Protein 1JMC (pdb70)

Secondary structure (DSSP, 8-state):
-B--GGG--TT----EEEEEEEEEPPPEEEE-SS-EEEEEEEEEE-SS-EEEEEEEHHHHHHHGGG--TT-EEEEE--EEEE--GGG-----SEEEE--TT-EEEE--S-S--------B--GGGGGGSPTT-EEEEEEEEEEE---EEEEETTTTEEEEEEEEEEE-TT--EEEEEEEHHHHHH---TT--EEEEEEEEEE-TTSSEEE--SS-EEESS--SHHHHHHHHHIIIII-

Solvent-accessible surface area: 13176 Å² total; per-residue (Å²): 211,74,47,52,2,73,57,10,37,54,182,102,85,144,11,20,0,16,0,16,0,17,18,49,35,127,64,148,103,65,90,69,107,200,27,133,9,62,20,0,21,1,16,1,4,5,128,44,22,13,0,59,0,4,0,59,50,133,28,0,87,127,13,37,92,94,2,90,52,108,111,6,9,64,0,15,44,12,46,16,120,129,10,68,117,126,127,21,20,8,83,28,98,42,29,0,37,6,36,131,104,13,48,21,136,104,14,84,63,93,118,144,7,44,89,13,73,34,98,58,20,24,11,46,56,2,132,114,78,73,98,82,36,42,7,5,1,21,0,0,0,83,53,80,87,122,33,79,128,59,70,38,191,111,74,141,143,122,28,16,58,31,24,0,56,0,16,16,44,44,41,98,81,7,40,0,20,3,94,25,133,36,0,93,144,32,94,2,44,209,50,15,5,3,0,0,6,6,0,94,1,28,74,171,75,47,77,10,3,22,0,35,107,61,10,16,58,54,59,103,7,126,39,107,64,7,151,130,4,70,44,39,4,84,71,137,16,149

Sequence (238 aa):
KVVPIASLTPYQSKWTICARVTNKSQIRTWSNSRGEGKLFSLELVDESGEIRATAFNEQVDKFFPLIEVNKVYYFSKGTLKIANKQFTAVKNDYEMTFNNETSVMPCEDDHHLPTVQFDFTGIDDLENKSKDSLVDIIGICKSYEDATKITVRSNNREVAKRNIYLMDTSGKVVTATLWGEDADKFDGSRQPVLAIKGARVSDFGGRSLSVLSSSTIIANPDIPEAYKLRGWFDAEGQ

Radius of gyration: 18.85 Å; Cα contacts (8 Å, |Δi|>4): 541; chains: 1; bounding box: 38×53×50 Å

Foldseek 3Di:
DEDDPQVDDQVDQWHKHWWAWQDKFDKDWDDDPVDTWIKIKTWTFFPNFIAIEMETHVVCVVPVVPHDHPFIKIKTGFHKDADPQLQFLGDDRIHGYHDPPIDIGGDDCPVPTDHDDFDADALVRLLVPDASHWHKHKFFQPDWDQWDWDADPVVGDTKIKIWTWGHFLVRRIAIEIDIHPRSVPDDCPPRFIKIKGGWGWHCVVHIHTYRDSRIRIDGHDPDDVSCVGVVSCVPVVD

B-factor: mean 12.76, std 5.92, range [2.01, 51.6]

Structure (mmCIF, N/CA/C/O backbone):
data_1JMC
#
_entry.id   1JMC
#
_cell.length_a   34.250
_cell.length_b   77.990
_cell.length_c   95.360
_cell.angle_alpha   90.00
_cell.angle_beta   90.00
_cell.angle_gamma   90.00
#
_symmetry.space_group_name_H-M   'P 21 21 21'
#
loop_
_entity.id
_entity.type
_entity.pdbx_description
1 polymer "DNA (5'-D(*CP*CP*CP*CP*CP*CP*CP*C)-3')"
2 polymer 'PROTEIN (REPLICATION PROTEIN A (RPA))'
3 water water
#
loop_
_atom_site.group_PDB
_atom_site.id
_atom_site.type_symbol
_atom_site.label_atom_id
_atom_site.label_alt_id
_atom_site.label_comp_id
_atom_site.label_asym_id
_atom_site.label_entity_id
_atom_site.label_seq_id
_atom_site.pdbx_PDB_ins_code
_atom_site.Cartn_x
_atom_site.Cartn_y
_atom_site.Cartn_z
_atom_site.occupancy
_atom_site.B_iso_or_equiv
_atom_site.auth_seq_id
_atom_site.auth_comp_id
_atom_site.auth_asym_id
_atom_site.auth_atom_id
_atom_site.pdbx_PDB_model_num
ATOM 170 N N . LYS B 2 7 ? 5.522 39.244 61.809 1.00 14.62 183 LYS A N 1
ATOM 171 C CA . LYS B 2 7 ? 4.879 37.905 61.927 1.00 13.21 183 LYS A CA 1
ATOM 172 C C . LYS B 2 7 ? 3.772 37.692 60.907 1.00 12.40 183 LYS A C 1
ATOM 173 O O . LYS B 2 7 ? 2.737 38.357 60.974 1.00 11.81 183 LYS A O 1
ATOM 182 N N . VAL B 2 8 ? 3.837 36.496 60.332 1.00 12.51 184 VAL A N 1
ATOM 183 C CA . VAL B 2 8 ? 3.250 36.166 59.050 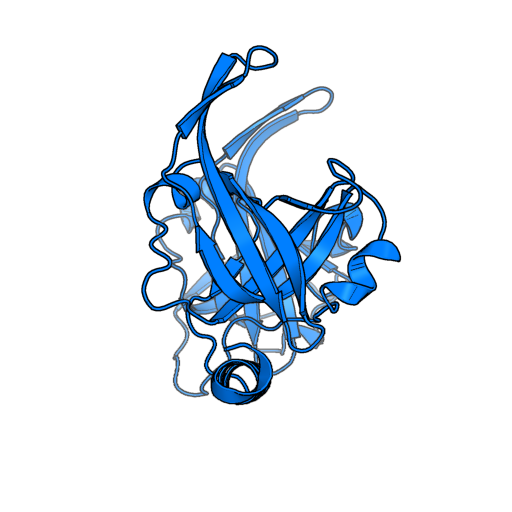1.00 10.85 184 VAL A CA 1
ATOM 184 C C . VAL B 2 8 ? 1.795 35.735 59.149 1.00 13.03 184 VAL A C 1
ATOM 185 O O . VAL B 2 8 ? 1.446 34.776 59.846 1.00 16.09 184 VAL A O 1
ATOM 190 N N . VAL B 2 9 ? 0.945 36.539 58.534 1.00 13.14 185 VAL A N 1
ATOM 191 C CA . VAL B 2 9 ? -0.481 36.296 58.438 1.00 13.91 185 VAL A CA 1
ATOM 192 C C . VAL B 2 9 ? -0.842 35.898 56.985 1.00 14.72 185 VAL A C 1
ATOM 193 O O . VAL B 2 9 ? -0.079 36.161 56.048 1.00 14.51 185 VAL A O 1
ATOM 198 N N . PRO B 2 10 ? -1.940 35.178 56.775 1.00 13.49 186 PRO A N 1
ATOM 199 C CA . PRO B 2 10 ? -2.315 34.906 55.386 1.00 13.18 186 PRO A CA 1
ATOM 200 C C . PRO B 2 10 ? -2.717 36.199 54.653 1.00 12.58 186 PRO A C 1
ATOM 201 O O . PRO B 2 10 ? -2.845 37.234 55.292 1.00 14.17 186 PRO A O 1
ATOM 205 N N . ILE B 2 11 ? -2.867 36.152 53.328 1.00 10.87 187 ILE A N 1
ATOM 206 C CA . ILE B 2 11 ? -3.318 37.313 52.557 1.00 9.43 187 ILE A CA 1
ATOM 207 C C . ILE B 2 11 ? -4.798 37.522 52.813 1.00 11.48 187 ILE A C 1
ATOM 208 O O . ILE B 2 11 ? -5.300 38.657 52.777 1.00 12.93 187 ILE A O 1
ATOM 214 N N . ALA B 2 12 ? -5.509 36.413 53.006 1.00 9.89 188 ALA A N 1
ATOM 215 C CA . ALA B 2 12 ? -6.925 36.483 53.355 1.00 9.18 188 ALA A CA 1
ATOM 216 C C . ALA B 2 12 ? -7.218 37.423 54.530 1.00 9.34 188 ALA A C 1
ATOM 217 O O . ALA B 2 12 ? -8.318 37.956 54.652 1.00 13.06 188 ALA A O 1
ATOM 220 N N . SER B 2 13 ? -6.235 37.635 55.391 1.00 8.52 189 SER A N 1
ATOM 221 C CA . SER B 2 13 ? -6.464 38.332 56.653 1.00 6.06 189 SER A CA 1
ATOM 222 C C . SER B 2 13 ? -6.216 39.827 56.530 1.00 6.77 189 SER A C 1
ATOM 223 O O . SER B 2 13 ? -6.635 40.620 57.377 1.00 6.27 189 SER A O 1
ATOM 228 N N . LEU B 2 14 ? -5.432 40.203 55.530 1.00 10.12 190 LEU A N 1
ATOM 229 C CA . LEU B 2 14 ? -5.042 41.586 55.338 1.00 10.04 190 LEU A CA 1
ATOM 230 C C . LEU B 2 14 ? -6.249 42.517 55.260 1.00 11.29 190 LEU A C 1
ATOM 231 O O . LEU B 2 14 ? -7.218 42.243 54.560 1.00 13.29 190 LEU A O 1
ATOM 237 N N . THR B 2 15 ? -6.172 43.629 55.971 1.00 11.09 191 THR A N 1
ATOM 238 C CA . THR B 2 15 ? -7.292 44.561 56.056 1.00 13.20 191 THR A CA 1
ATOM 239 C C . THR B 2 15 ? -6.690 45.941 56.304 1.00 13.35 191 THR A C 1
ATOM 240 O O . THR B 2 15 ? -5.594 46.035 56.856 1.00 13.41 191 THR A O 1
ATOM 246 N N . PRO B 2 16 ? -7.241 46.982 55.663 1.00 12.85 192 PRO A N 1
ATOM 247 C CA . PRO B 2 16 ? -6.765 48.357 55.847 1.00 12.99 192 PRO A CA 1
ATOM 248 C C . PRO B 2 16 ? -6.730 48.866 57.290 1.00 12.50 192 PRO A C 1
ATOM 249 O O . PRO B 2 16 ? -6.241 49.973 57.558 1.00 16.42 192 PRO A O 1
ATOM 253 N N . TYR B 2 17 ? -7.358 48.118 58.189 1.00 11.38 193 TYR A N 1
ATOM 254 C CA . TYR B 2 17 ? -7.542 48.535 59.575 1.00 10.67 193 TYR A CA 1
ATOM 255 C C . TYR B 2 17 ? -6.369 48.143 60.464 1.00 8.69 193 TYR A C 1
ATOM 256 O O . TYR B 2 17 ? -6.336 48.456 61.647 1.00 7.55 193 TYR A O 1
ATOM 267 N N . GLN B 2 18 ? -5.390 47.478 59.875 1.00 9.02 194 GLN A N 1
ATOM 268 C CA . GLN B 2 18 ? -4.258 46.962 60.629 1.00 10.08 194 GLN A CA 1
ATOM 269 C C . GLN B 2 18 ? -3.007 47.024 59.749 1.00 11.69 194 GLN A C 1
ATOM 270 O O . GLN B 2 18 ? -2.837 46.218 58.843 1.00 14.50 194 GLN A O 1
ATOM 279 N N . SER B 2 19 ? -2.185 48.036 59.985 1.00 11.52 195 SER A N 1
ATOM 280 C CA . SER B 2 19 ? -0.978 48.285 59.193 1.00 13.01 195 SER A CA 1
ATOM 281 C C . SER B 2 19 ? 0.229 47.410 59.556 1.00 11.36 195 SER A C 1
ATOM 282 O O . SER B 2 19 ? 1.223 47.399 58.841 1.00 12.68 195 SER A O 1
ATOM 287 N N . LYS B 2 20 ? 0.120 46.627 60.619 1.00 11.00 196 LYS A N 1
ATOM 288 C CA . LYS B 2 20 ? 1.195 45.728 61.014 1.00 10.96 196 LYS A CA 1
ATOM 289 C C . LYS B 2 20 ? 0.912 44.305 60.492 1.00 11.87 196 LYS A C 1
ATOM 290 O O . LYS B 2 20 ? -0.060 43.660 60.889 1.00 11.28 196 LYS A O 1
ATOM 300 N N . TRP B 2 21 ? 1.624 43.917 59.442 1.00 13.79 197 TRP A N 1
ATOM 301 C CA . TRP B 2 21 ? 1.450 42.585 58.847 1.00 12.03 197 TRP A CA 1
ATOM 302 C C . TRP B 2 21 ? 2.658 42.194 58.031 1.00 11.32 197 TRP A C 1
ATOM 303 O O . TRP B 2 21 ? 3.441 43.061 57.634 1.00 12.14 197 TRP A O 1
ATOM 316 N N . THR B 2 22 ? 2.908 40.889 57.966 1.00 11.51 198 THR A N 1
ATOM 317 C CA . THR B 2 22 ? 3.840 40.300 57.004 1.00 9.50 198 THR A CA 1
ATOM 318 C C . THR B 2 22 ? 3.107 39.162 56.310 1.00 10.86 198 THR A C 1
ATOM 319 O O . THR B 2 22 ? 2.252 38.524 56.922 1.00 10.21 198 THR A O 1
ATOM 325 N N . ILE B 2 23 ? 3.295 39.027 54.997 1.00 9.69 199 ILE A N 1
ATOM 326 C CA . ILE B 2 23 ? 2.770 37.869 54.296 1.00 6.10 199 ILE A CA 1
ATOM 327 C C . ILE B 2 23 ? 3.937 37.126 53.656 1.00 8.40 199 ILE A C 1
ATOM 328 O O . ILE B 2 23 ? 5.012 37.724 53.473 1.00 6.85 199 ILE A O 1
ATOM 334 N N . CYS B 2 24 ? 3.817 35.796 53.556 1.00 9.30 200 CYS A N 1
ATOM 335 C CA . CYS B 2 24 ? 4.723 34.999 52.715 1.00 9.10 200 CYS A CA 1
ATOM 336 C C . CYS B 2 24 ? 3.937 34.652 51.458 1.00 10.60 200 CYS A C 1
ATOM 337 O O . CYS B 2 24 ? 2.894 33.985 51.532 1.00 11.96 200 CYS A O 1
ATOM 341 N N . ALA B 2 25 ? 4.285 35.321 50.366 1.00 8.22 201 ALA A N 1
ATOM 342 C CA . ALA B 2 25 ? 3.512 35.205 49.146 1.00 7.89 201 ALA A CA 1
ATOM 343 C C . ALA B 2 25 ? 4.463 34.948 48.030 1.00 7.74 201 ALA A C 1
ATOM 344 O O . ALA B 2 25 ? 5.564 35.494 48.009 1.00 6.20 201 ALA A O 1
ATOM 347 N N . ARG B 2 26 ? 4.000 34.214 47.035 1.00 8.48 202 ARG A N 1
ATOM 348 C CA . ARG B 2 26 ? 4.785 34.090 45.821 1.00 8.96 202 ARG A CA 1
ATOM 349 C C . ARG B 2 26 ? 4.234 34.923 44.656 1.00 5.90 202 ARG A C 1
ATOM 350 O O . ARG B 2 26 ? 3.030 35.144 44.546 1.00 3.20 202 ARG A O 1
ATOM 364 N N . VAL B 2 27 ? 5.131 35.498 43.869 1.00 4.63 203 VAL A N 1
ATOM 365 C CA . VAL B 2 27 ? 4.730 36.299 42.725 1.00 4.00 203 VAL A CA 1
ATOM 366 C C . VAL B 2 27 ? 4.271 35.430 41.568 1.00 6.07 203 VAL A C 1
ATOM 367 O O . VAL B 2 27 ? 4.976 34.512 41.151 1.00 5.00 203 VAL A O 1
ATOM 372 N N . THR B 2 28 ? 3.141 35.809 40.973 1.00 6.26 204 THR A N 1
ATOM 373 C CA . THR B 2 28 ? 2.603 35.091 39.847 1.00 4.08 204 THR A CA 1
ATOM 374 C C . THR B 2 28 ? 2.505 35.986 38.618 1.00 5.29 204 THR A C 1
ATOM 375 O O . THR B 2 28 ? 2.685 35.519 37.500 1.00 6.07 204 THR A O 1
ATOM 381 N N . ASN B 2 29 ? 2.581 37.290 38.859 1.00 6.19 205 ASN A N 1
ATOM 382 C CA . ASN B 2 29 ? 2.604 38.276 37.797 1.00 5.33 205 ASN A CA 1
ATOM 383 C C . ASN B 2 29 ? 3.389 39.527 38.246 1.00 7.35 205 ASN A C 1
ATOM 384 O O . ASN B 2 29 ? 3.256 39.961 39.384 1.00 7.12 205 ASN A O 1
ATOM 392 N N . LYS B 2 30 ? 4.415 39.885 37.478 1.00 8.97 206 LYS A N 1
ATOM 393 C CA . LYS B 2 30 ? 5.124 41.156 37.651 1.00 6.93 206 LYS A CA 1
ATOM 394 C C . LYS B 2 30 ? 4.967 41.933 36.365 1.00 8.70 206 LYS A C 1
ATOM 395 O O . LYS B 2 30 ? 5.211 41.385 35.286 1.00 10.06 206 LYS A O 1
ATOM 405 N N . SER B 2 31 ? 4.634 43.217 36.451 1.00 8.10 207 SER A N 1
ATOM 406 C CA . SER B 2 31 ? 4.562 44.017 35.235 1.00 8.51 207 SER A CA 1
ATOM 407 C C . SER B 2 31 ? 5.918 44.600 34.924 1.00 7.58 207 SER A C 1
ATOM 408 O O . SER B 2 31 ? 6.876 44.402 35.666 1.00 7.82 207 SER A O 1
ATOM 413 N N . GLN B 2 32 ? 6.044 45.193 33.745 1.00 7.86 208 GLN A N 1
ATOM 414 C CA . GLN B 2 32 ? 7.195 46.031 33.491 1.00 8.64 208 GLN A CA 1
ATOM 415 C C . GLN B 2 32 ? 6.893 47.438 34.015 1.00 8.39 208 GLN A C 1
ATOM 416 O O . GLN B 2 32 ? 5.769 47.707 34.444 1.00 7.42 208 GLN A O 1
ATOM 425 N N . ILE B 2 33 ? 7.929 48.256 34.178 1.00 7.10 209 ILE A N 1
ATOM 426 C CA . ILE B 2 33 ? 7.727 49.639 34.615 1.00 6.69 209 ILE A CA 1
ATOM 427 C C . ILE B 2 33 ? 7.000 50.491 33.551 1.00 5.46 209 ILE A C 1
ATOM 428 O O . ILE B 2 33 ? 7.332 50.449 32.379 1.00 4.04 209 ILE A O 1
ATOM 434 N N . ARG B 2 34 ? 5.926 51.160 33.947 1.00 5.87 210 ARG A N 1
ATOM 435 C CA . ARG B 2 34 ? 5.188 52.014 33.028 1.00 6.93 210 ARG A CA 1
ATOM 436 C C . ARG B 2 34 ? 5.052 53.431 33.612 1.00 5.89 210 ARG A C 1
ATOM 437 O O . ARG B 2 34 ? 4.769 53.583 34.803 1.00 3.95 210 ARG A O 1
ATOM 451 N N . THR B 2 3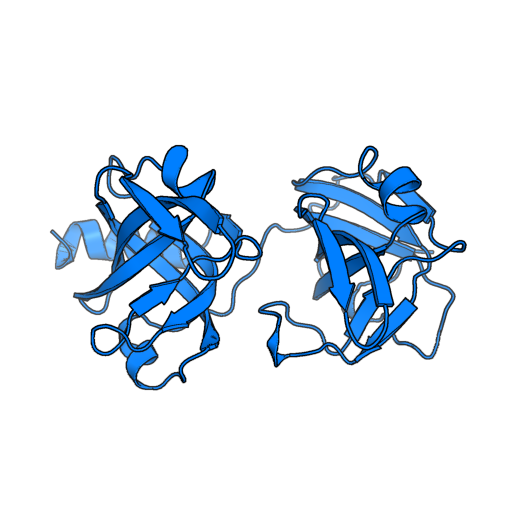5 ? 5.324 54.450 32.792 1.00 4.63 211 THR A N 1
ATOM 452 C CA . THR B 2 35 ? 5.061 55.842 33.193 1.00 4.37 211 THR A CA 1
ATOM 453 C C . THR B 2 35 ? 3.640 56.311 32.873 1.00 3.60 211 THR A C 1
ATOM 454 O O . THR B 2 35 ? 2.957 55.660 32.089 1.00 7.63 211 THR A O 1
ATOM 460 N N . TRP B 2 36 ? 3.088 57.188 33.713 1.00 2.60 212 TRP A N 1
ATOM 461 C CA . TRP B 2 36 ? 1.834 57.867 33.383 1.00 3.97 212 TRP A CA 1
ATOM 462 C C . TRP B 2 36 ? 1.918 59.375 33.588 1.00 3.48 212 TRP A C 1
ATOM 463 O O . TRP B 2 36 ? 2.811 59.876 34.283 1.00 2.03 212 TRP A O 1
ATOM 476 N N . SER B 2 37 ? 0.974 60.093 32.985 1.00 4.65 213 SER A N 1
ATOM 477 C CA . SER B 2 37 ? 0.848 61.543 33.186 1.00 5.96 213 SER A CA 1
ATOM 478 C C . SER B 2 37 ? -0.549 61.957 32.789 1.00 6.47 213 SER A C 1
ATOM 479 O O . SER B 2 37 ? -1.027 61.549 31.725 1.00 7.63 213 SER A O 1
ATOM 484 N N . ASN B 2 38 ? -1.265 62.629 33.686 1.00 8.59 214 ASN A N 1
ATOM 485 C CA . ASN B 2 38 ? -2.700 62.856 33.487 1.00 9.99 214 ASN A CA 1
ATOM 486 C C . ASN B 2 38 ? -3.290 64.005 34.270 1.00 12.98 214 ASN A C 1
ATOM 487 O O . ASN B 2 38 ? -2.588 64.701 35.003 1.00 12.41 214 ASN A O 1
ATOM 495 N N . SER B 2 39 ? -4.614 64.130 34.162 1.00 17.11 215 SER A N 1
ATOM 496 C CA . SER B 2 39 ? -5.423 65.184 34.805 1.00 20.44 215 SER A CA 1
ATOM 497 C C . SER B 2 39 ? -5.396 65.119 36.319 1.00 22.13 215 SER A C 1
ATOM 498 O O . SER B 2 39 ? -6.440 65.302 36.968 1.00 22.55 215 SER A O 1
ATOM 503 N N . ARG B 2 40 ? -4.210 64.935 36.890 1.00 22.24 216 ARG A N 1
ATOM 504 C CA . ARG B 2 40 ? -4.129 64.434 38.250 1.00 20.77 216 ARG A CA 1
ATOM 505 C C . ARG B 2 40 ? -2.671 64.200 38.652 1.00 20.60 216 ARG A C 1
ATOM 506 O O . ARG B 2 40 ? -2.253 64.569 39.758 1.00 22.43 216 ARG A O 1
ATOM 520 N N . GLY B 2 41 ? -1.921 63.509 37.796 1.00 19.02 217 GLY A N 1
ATOM 521 C CA . GLY B 2 41 ? -0.588 63.097 38.185 1.00 15.65 217 GLY A CA 1
ATOM 522 C C . GLY B 2 41 ? 0.403 62.681 37.115 1.00 14.24 217 GLY A C 1
ATOM 523 O O . GLY B 2 41 ? 0.070 62.555 35.944 1.00 13.01 217 GLY A O 1
ATOM 525 N N . GLU B 2 42 ? 1.569 62.264 37.596 1.00 13.83 218 GLU A N 1
ATOM 526 C CA . GLU B 2 42 ? 2.753 61.994 36.795 1.00 13.81 218 GLU A CA 1
ATOM 527 C C . GLU B 2 42 ? 3.452 60.905 37.604 1.00 13.14 218 GLU A C 1
ATOM 528 O O . GLU B 2 42 ? 3.289 60.854 38.824 1.00 12.94 218 GLU A O 1
ATOM 535 N N . GLY B 2 43 ? 4.253 60.068 36.953 1.00 11.98 219 GLY A N 1
ATOM 536 C CA . GLY B 2 43 ? 4.951 59.019 37.683 1.00 13.20 219 GLY A CA 1
ATOM 537 C C . GLY B 2 43 ? 5.171 57.707 36.928 1.00 13.30 219 GLY A C 1
ATOM 538 O O . GLY B 2 43 ? 4.806 57.580 35.769 1.00 14.75 219 GLY A O 1
ATOM 540 N N . LYS B 2 44 ? 5.809 56.741 37.574 1.00 13.70 220 LYS A N 1
ATOM 541 C CA . LYS B 2 44 ? 5.958 55.389 37.029 1.00 12.71 220 LYS A CA 1
ATOM 542 C C . LYS B 2 44 ? 5.549 54.379 38.088 1.00 12.61 220 LYS A C 1
ATOM 543 O O . LYS B 2 44 ? 5.477 54.718 39.286 1.00 10.26 220 LYS A O 1
ATOM 553 N N . LEU B 2 45 ? 5.283 53.148 37.634 1.00 10.19 221 LEU A N 1
ATOM 554 C CA . LEU B 2 45 ? 4.875 52.060 38.519 1.00 7.28 221 LEU A CA 1
ATOM 555 C C . LEU B 2 45 ? 5.150 50.693 37.892 1.00 8.45 221 LEU A C 1
ATOM 556 O O . LEU B 2 45 ? 5.533 50.586 36.728 1.00 5.81 221 LEU A O 1
ATOM 562 N N . PHE B 2 46 ? 5.148 49.674 38.735 1.00 8.10 222 PHE A N 1
ATOM 563 C CA . PHE B 2 46 ? 5.006 48.316 38.255 1.00 8.68 222 PHE A CA 1
ATOM 564 C C . PHE B 2 46 ? 4.061 47.604 39.227 1.00 9.53 222 PHE A C 1
ATOM 565 O O . PHE B 2 46 ? 3.823 48.088 40.331 1.00 8.86 222 PHE A O 1
ATOM 574 N N . SER B 2 47 ? 3.348 46.599 38.745 1.00 10.72 223 SER A N 1
ATOM 575 C CA . SER B 2 47 ? 2.488 45.840 39.655 1.00 8.39 223 SER A CA 1
ATOM 576 C C . SER B 2 47 ? 2.801 44.342 39.645 1.00 7.34 223 SER A C 1
ATOM 577 O O . SER B 2 47 ? 3.386 43.826 38.699 1.00 5.76 223 SER A O 1
ATOM 582 N N . LEU B 2 48 ? 2.385 43.679 40.724 1.00 6.82 224 LEU A N 1
ATOM 583 C CA . LEU B 2 48 ? 2.608 42.260 41.010 1.00 4.48 224 LEU A CA 1
ATOM 584 C C . LEU B 2 48 ? 1.258 41.636 41.259 1.00 4.18 224 LEU A C 1
ATOM 585 O O . LEU B 2 48 ? 0.401 42.280 41.842 1.00 4.29 224 LEU A O 1
ATOM 591 N N . GLU B 2 49 ? 1.187 40.319 41.113 1.00 3.20 225 GLU A N 1
ATOM 592 C CA . GLU B 2 49 ? 0.091 39.559 41.708 1.00 3.04 225 GLU A CA 1
ATOM 593 C C . GLU B 2 49 ? 0.613 38.439 42.608 1.00 2.04 225 GLU A C 1
ATOM 594 O O . GLU B 2 49 ? 1.560 37.754 42.287 1.00 2.08 225 GLU A O 1
ATOM 601 N N . LEU B 2 50 ? 0.121 38.404 43.824 1.00 2.33 226 LEU A N 1
ATOM 602 C CA . LEU B 2 50 ? 0.650 37.501 44.810 1.00 2.04 226 LEU A CA 1
ATOM 603 C C . LEU B 2 50 ? -0.366 36.408 45.099 1.00 3.27 226 LEU A C 1
ATOM 604 O O . LEU B 2 50 ? -1.551 36.522 44.733 1.00 5.22 226 LEU A O 1
ATOM 610 N N . VAL B 2 51 ? 0.141 35.271 45.567 1.00 2.11 227 VAL A N 1
ATOM 611 C CA . VAL B 2 51 ? -0.703 34.161 45.993 1.00 2.50 227 VAL A CA 1
ATOM 612 C C . VAL B 2 51 ? -0.048 33.455 47.184 1.00 3.15 227 VAL A C 1
ATOM 613 O O . VAL B 2 51 ? 1.178 33.422 47.288 1.00 2.05 227 VAL A O 1
ATOM 618 N N . ASP B 2 52 ? -0.867 33.183 48.197 1.00 4.41 228 ASP A N 1
ATOM 619 C CA . ASP B 2 52 ? -0.548 32.164 49.181 1.00 5.14 228 ASP A CA 1
ATOM 620 C C . ASP B 2 52 ? -1.630 31.086 49.332 1.00 6.52 228 ASP A C 1
ATOM 621 O O . ASP B 2 52 ? -2.508 30.944 48.482 1.00 6.34 228 ASP A O 1
ATOM 627 N N . GLU B 2 53 ? -1.512 30.279 50.388 1.00 9.46 229 GLU A N 1
ATOM 628 C CA . GLU B 2 53 ? -2.454 29.189 50.654 1.00 7.71 229 GLU A CA 1
ATOM 629 C C . GLU B 2 53 ? -3.857 29.697 50.947 1.00 7.08 229 GLU A C 1
ATOM 630 O O . GLU B 2 53 ? -4.854 29.049 50.613 1.00 8.42 229 GLU A O 1
ATOM 637 N N . SER B 2 54 ? -3.942 30.926 51.445 1.00 5.78 230 SER A N 1
ATOM 638 C CA . SER B 2 54 ? -5.240 31.543 51.765 1.00 4.93 230 SER A CA 1
ATOM 639 C C . SER B 2 54 ? -5.923 32.327 50.642 1.00 4.75 230 SER A C 1
ATOM 640 O O . SER B 2 54 ? -7.106 32.655 50.743 1.00 7.48 230 SER A O 1
ATOM 645 N N . GLY B 2 55 ? -5.121 32.927 49.783 1.00 4.25 231 GLY A N 1
ATOM 646 C CA . GLY B 2 55 ? -5.681 33.813 48.790 1.00 4.47 231 GLY A CA 1
ATOM 647 C C . GLY B 2 55 ? -4.649 34.443 47.886 1.00 6.40 231 GLY A C 1
ATOM 648 O O . GLY B 2 55 ? -3.479 34.055 47.926 1.00 4.60 231 GLY A O 1
ATOM 650 N N . GLU B 2 56 ? -5.068 35.488 47.171 1.00 8.57 232 GLU A N 1
ATOM 651 C CA . GLU B 2 56 ? -4.238 36.223 46.216 1.00 8.31 232 GLU A CA 1
ATOM 652 C C . GLU B 2 56 ? -4.453 37.720 46.382 1.00 8.64 232 GLU A C 1
ATOM 653 O O . GLU B 2 56 ? -5.502 38.125 46.822 1.00 7.86 232 GLU A O 1
ATOM 660 N N . ILE B 2 57 ? -3.522 38.544 45.905 1.00 9.25 233 ILE A N 1
ATOM 661 C CA . ILE B 2 57 ? -3.690 40.000 45.987 1.00 8.32 233 ILE A CA 1
ATOM 662 C C . ILE B 2 57 ? -2.828 40.737 44.971 1.00 8.19 233 ILE A C 1
ATOM 663 O O . ILE B 2 57 ? -1.766 40.251 44.601 1.00 9.10 233 ILE A O 1
ATOM 669 N N . ARG B 2 58 ? -3.358 41.812 44.392 1.00 7.71 234 ARG A N 1
ATOM 670 C CA . ARG B 2 58 ? -2.549 42.645 43.506 1.00 7.70 234 ARG A CA 1
ATOM 671 C C . ARG B 2 58 ? -1.827 43.727 44.299 1.00 8.89 234 ARG A C 1
ATOM 672 O O . ARG B 2 58 ? -2.430 44.350 45.161 1.00 9.86 234 ARG A O 1
ATOM 686 N N . ALA B 2 59 ? -0.521 43.880 44.081 1.00 8.70 235 ALA A N 1
ATOM 687 C CA . ALA B 2 59 ? 0.267 44.891 44.767 1.00 8.55 235 ALA A CA 1
ATOM 688 C C . ALA B 2 59 ? 0.958 45.777 43.733 1.00 10.55 235 ALA A C 1
ATOM 689 O O . ALA B 2 59 ? 1.517 45.276 42.765 1.00 11.10 235 ALA A O 1
ATOM 692 N N . THR B 2 60 ? 0.942 47.092 43.936 1.00 11.27 236 THR A N 1
ATOM 693 C CA . THR B 2 60 ? 1.535 48.026 42.962 1.00 10.27 236 THR A CA 1
ATOM 694 C C . THR B 2 60 ? 2.556 48.981 43.597 1.00 11.22 236 THR A C 1
ATOM 695 O O . THR B 2 60 ? 2.326 49.503 44.703 1.00 10.94 236 THR A O 1
ATOM 701 N N . ALA B 2 61 ? 3.759 49.029 43.024 1.00 9.95 237 ALA A N 1
ATOM 702 C CA . ALA B 2 61 ? 4.792 49.950 43.520 1.00 9.88 237 ALA A CA 1
ATOM 703 C C . ALA B 2 61 ? 4.983 51.137 42.581 1.00 10.78 237 ALA A C 1
ATOM 704 O O . ALA B 2 61 ? 4.976 51.003 41.343 1.00 10.27 237 ALA A O 1
ATOM 707 N N . PHE B 2 62 ? 5.106 52.308 43.198 1.00 10.32 238 PHE A N 1
ATOM 708 C CA . PHE B 2 62 ? 5.193 53.565 42.478 1.00 10.07 238 PHE A CA 1
ATOM 709 C C . PHE B 2 62 ? 6.547 54.257 42.642 1.00 10.11 238 PHE A C 1
ATOM 710 O O . PHE B 2 62 ? 7.308 53.948 43.555 1.00 8.72 238 PHE A O 1
ATOM 719 N N . ASN B 2 63 ? 6.971 54.882 41.557 1.00 12.21 239 ASN A N 1
ATOM 720 C CA . ASN B 2 63 ? 8.119 55.796 41.546 1.00 12.03 239 ASN A CA 1
ATOM 721 C C . ASN B 2 63 ? 9.343 55.302 42.281 1.00 12.71 239 ASN A C 1
ATOM 722 O O . ASN B 2 63 ? 10.117 54.480 41.771 1.00 14.53 239 ASN A O 1
ATOM 730 N N . GLU B 2 64 ? 9.437 55.723 43.535 1.00 12.73 240 GLU A N 1
ATOM 731 C CA . GLU B 2 64 ? 10.656 55.567 44.307 1.00 15.03 240 GLU A CA 1
ATOM 732 C C . GLU B 2 64 ? 10.790 54.126 44.814 1.00 15.66 240 GLU A C 1
ATOM 733 O O . GLU B 2 64 ? 11.875 53.562 44.807 1.00 16.85 240 GLU A O 1
ATOM 740 N N . GLN B 2 65 ? 9.655 53.460 45.011 1.00 16.60 241 GLN A N 1
ATOM 741 C CA . GLN B 2 65 ? 9.650 52.021 45.273 1.00 15.08 241 GLN A CA 1
ATOM 742 C C . GLN B 2 65 ? 9.916 51.172 44.020 1.00 14.20 241 GLN A C 1
ATOM 743 O O . GLN B 2 65 ? 10.692 50.227 44.071 1.00 13.73 241 GLN A O 1
ATOM 752 N N . VAL B 2 66 ? 9.346 51.555 42.882 1.00 11.92 242 VAL A N 1
ATOM 753 C CA . VAL B 2 66 ? 9.715 50.933 41.606 1.00 10.67 242 VAL A CA 1
ATOM 754 C C . VAL B 2 66 ? 11.244 50.803 41.455 1.00 11.11 242 VAL A C 1
ATOM 755 O O . VAL B 2 66 ? 11.743 49.778 41.001 1.00 11.88 242 VAL A O 1
ATOM 760 N N . ASP B 2 67 ? 11.982 51.814 41.905 1.00 13.04 243 ASP A N 1
ATOM 761 C CA . ASP B 2 67 ? 13.445 51.788 41.853 1.00 13.10 243 ASP A CA 1
ATOM 762 C C . ASP B 2 67 ? 14.054 50.874 42.908 1.00 14.79 243 ASP A C 1
ATOM 763 O O . ASP B 2 67 ? 15.031 50.183 42.638 1.00 16.65 243 ASP A O 1
ATOM 769 N N . LYS B 2 68 ? 13.559 50.985 44.140 1.00 14.83 244 LYS A N 1
ATOM 770 C CA . LYS B 2 68 ? 13.890 50.060 45.227 1.00 12.74 244 LYS A CA 1
ATOM 771 C C . LYS B 2 68 ? 13.644 48.606 44.784 1.00 14.39 244 LYS A C 1
ATOM 772 O O . LYS B 2 68 ? 14.541 47.777 44.726 1.0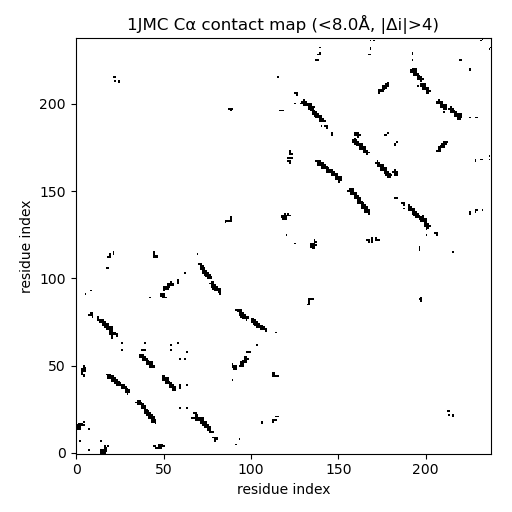0 14.86 244 LYS A O 1
ATOM 782 N N . PHE B 2 69 ? 12.421 48.342 44.362 1.00 14.43 245 PHE A N 1
ATOM 783 C CA . PHE B 2 69 ? 11.900 46.992 44.362 1.00 12.32 245 PHE A CA 1
ATOM 784 C C . PHE B 2 69 ? 11.845 46.265 43.040 1.00 13.31 245 PHE A C 1
ATOM 785 O O . PHE B 2 69 ? 11.978 45.037 43.015 1.00 13.77 245 PHE A O 1
ATOM 794 N N . PHE B 2 70 ? 11.804 46.994 41.927 1.00 14.08 246 PHE A N 1
ATOM 795 C CA . PHE B 2 70 ? 11.740 46.302 40.645 1.00 12.94 246 PHE A CA 1
ATOM 796 C C . PHE B 2 70 ? 12.821 45.236 40.535 1.00 13.84 246 PHE A C 1
ATOM 797 O O . PHE B 2 70 ? 12.540 44.123 40.078 1.00 16.15 246 PHE A O 1
ATOM 806 N N . PRO B 2 71 ? 14.016 45.494 41.102 1.00 15.78 247 PRO A N 1
ATOM 807 C CA . PRO B 2 71 ? 15.080 44.555 40.733 1.00 15.09 247 PRO A CA 1
ATOM 808 C C . PRO B 2 71 ? 15.302 43.538 41.827 1.00 15.32 247 PRO A C 1
ATOM 809 O O . PRO B 2 71 ? 16.380 42.972 41.933 1.00 17.60 247 PRO A O 1
ATOM 813 N N . LEU B 2 72 ? 14.371 43.469 42.767 1.00 14.81 248 LEU A N 1
ATOM 814 C CA . LEU B 2 72 ? 14.500 42.524 43.867 1.00 12.54 248 LEU A CA 1
ATOM 815 C C . LEU B 2 72 ? 13.387 41.488 43.880 1.00 12.04 248 LEU A C 1
ATOM 816 O O . LEU B 2 72 ? 13.448 40.540 44.639 1.00 12.84 248 LEU A O 1
ATOM 822 N N . ILE B 2 73 ? 12.484 41.556 42.907 1.00 12.00 249 ILE A N 1
ATOM 823 C CA . ILE B 2 73 ? 11.316 40.676 42.875 1.00 10.36 249 ILE A CA 1
ATOM 824 C C . ILE B 2 73 ? 11.159 40.064 41.496 1.00 10.29 249 ILE A C 1
ATOM 825 O O . ILE B 2 73 ? 11.053 40.780 40.528 1.00 12.73 249 ILE A O 1
ATOM 831 N N . GLU B 2 74 ? 11.213 38.751 41.383 1.00 11.69 250 GLU A N 1
ATOM 832 C CA . GLU B 2 74 ? 10.917 38.116 40.104 1.00 12.69 250 GLU A CA 1
ATOM 833 C C . GLU B 2 74 ? 9.874 37.033 40.193 1.00 10.01 250 GLU A C 1
ATOM 834 O O . GLU B 2 74 ? 9.534 36.577 41.271 1.00 11.42 250 GLU A O 1
ATOM 841 N N . VAL B 2 75 ? 9.229 36.766 39.068 1.00 12.05 251 VAL A N 1
ATOM 842 C CA . VAL B 2 75 ? 7.994 35.985 39.050 1.00 10.81 251 VAL A CA 1
ATOM 843 C C . VAL B 2 75 ? 8.292 34.531 39.355 1.00 11.57 251 VAL A C 1
ATOM 844 O O . VAL B 2 75 ? 9.411 34.060 39.128 1.00 14.72 251 VAL A O 1
ATOM 849 N N . ASN B 2 76 ? 7.376 33.924 40.096 1.00 10.11 252 ASN A N 1
ATOM 850 C CA . ASN B 2 76 ? 7.468 32.549 40.536 1.00 9.51 252 ASN A CA 1
ATOM 851 C C . ASN B 2 76 ? 8.242 32.377 41.846 1.00 10.37 252 ASN A C 1
ATOM 852 O O . ASN B 2 76 ? 8.079 31.361 42.525 1.00 10.82 252 ASN A O 1
ATOM 860 N N . LYS B 2 77 ? 8.946 33.411 42.298 1.00 9.46 253 LYS A N 1
ATOM 861 C CA . LYS B 2 77 ? 9.605 33.305 43.607 1.00 10.29 253 LYS A CA 1
ATOM 862 C C . LYS B 2 77 ? 8.738 33.729 44.816 1.00 8.93 253 LYS A C 1
ATOM 863 O O . LYS B 2 77 ? 7.700 34.363 44.666 1.00 5.71 253 LYS A O 1
ATOM 873 N N . VAL B 2 78 ? 9.193 33.387 46.026 1.00 11.32 254 VAL A N 1
ATOM 874 C CA . VAL B 2 78 ? 8.428 33.618 47.276 1.00 8.27 254 VAL A CA 1
ATOM 875 C C . VAL B 2 78 ? 9.076 34.658 48.185 1.00 7.32 254 VAL A C 1
ATOM 876 O O . VAL B 2 78 ? 10.274 34.639 48.396 1.00 7.43 254 VAL A O 1
ATOM 881 N N . TYR B 2 79 ? 8.309 35.657 48.596 1.00 9.59 255 TYR A N 1
ATOM 882 C CA . TYR B 2 79 ? 8.854 36.728 49.435 1.00 8.83 255 TYR A CA 1
ATOM 883 C C . TYR B 2 79 ? 7.965 37.052 50.635 1.00 9.62 255 TYR A C 1
ATOM 884 O O . TYR B 2 79 ? 6.737 36.921 50.573 1.00 8.03 255 TYR A O 1
ATOM 895 N N . TYR B 2 80 ? 8.592 37.554 51.700 1.00 9.92 256 TYR A N 1
ATOM 896 C CA . TYR B 2 80 ? 7.856 38.283 52.724 1.00 10.54 256 TYR A CA 1
ATOM 897 C C . TYR B 2 80 ? 7.610 39.722 52.301 1.00 10.39 256 TYR A C 1
ATOM 898 O O . TYR B 2 80 ? 8.486 40.375 51.769 1.00 10.29 256 TYR A O 1
ATOM 909 N N . PHE B 2 81 ? 6.340 40.102 52.315 1.00 12.11 257 PHE A N 1
ATOM 910 C CA . PHE B 2 81 ? 5.925 41.480 52.052 1.00 10.20 257 PHE A CA 1
ATOM 911 C C . PHE B 2 81 ? 5.380 42.039 53.344 1.00 9.09 257 PHE A C 1
ATOM 912 O O . PHE B 2 81 ? 4.464 41.471 53.933 1.00 6.37 257 PHE A O 1
ATOM 921 N N . SER B 2 82 ? 5.898 43.189 53.754 1.00 11.33 258 SER A N 1
ATOM 922 C CA . SER B 2 82 ? 5.615 43.680 55.099 1.00 11.82 258 SER A CA 1
ATOM 923 C C . SER B 2 82 ? 5.214 45.129 55.086 1.00 12.18 258 SER A C 1
ATOM 924 O O . SER B 2 82 ? 6.042 46.016 54.937 1.00 14.30 258 SER A O 1
ATOM 929 N N . LYS B 2 83 ? 3.945 45.367 55.343 1.00 13.34 259 LYS A N 1
ATOM 930 C CA . LYS B 2 83 ? 3.400 46.699 55.281 1.00 12.00 259 LYS A CA 1
ATOM 931 C C . LYS B 2 83 ? 3.344 47.251 53.861 1.00 11.98 259 LYS A C 1
ATOM 932 O O . LYS B 2 83 ? 4.180 46.956 53.029 1.00 9.71 259 LYS A O 1
ATOM 942 N N . GLY B 2 84 ? 2.170 47.745 53.528 1.00 12.09 260 GLY A N 1
ATOM 943 C CA . GLY B 2 84 ? 1.983 48.442 52.286 1.00 14.17 260 GLY A CA 1
ATOM 944 C C . GLY B 2 84 ? 0.803 49.333 52.538 1.00 14.29 260 GLY A C 1
ATOM 945 O O . GLY B 2 84 ? 0.410 49.516 53.677 1.00 15.24 260 GLY A O 1
ATOM 947 N N . THR B 2 85 ? 0.106 49.713 51.491 1.00 14.52 261 THR A N 1
ATOM 948 C CA . THR B 2 85 ? -1.146 50.411 51.681 1.00 15.28 261 THR A CA 1
ATOM 949 C C . THR B 2 85 ? -2.273 49.530 51.173 1.00 13.34 261 THR A C 1
ATOM 950 O O . THR B 2 85 ? -2.120 48.863 50.157 1.00 13.47 261 THR A O 1
ATOM 956 N N . LEU B 2 86 ? -3.284 49.332 52.001 1.00 10.33 262 LEU A N 1
ATOM 957 C CA . LEU B 2 86 ? -4.416 48.532 51.591 1.00 10.84 262 LEU A CA 1
ATOM 958 C C . LEU B 2 86 ? -5.616 49.419 51.411 1.00 10.55 262 LEU A C 1
ATOM 959 O O . LEU B 2 86 ? -5.719 50.476 52.024 1.00 11.74 262 LEU A O 1
ATOM 965 N N . LYS B 2 87 ? -6.369 49.123 50.368 1.00 12.49 263 LYS A N 1
ATOM 966 C CA . LYS B 2 87 ? -7.699 49.690 50.224 1.00 14.35 263 LYS A CA 1
ATOM 967 C C . LYS B 2 87 ? -8.468 48.927 49.158 1.00 14.01 263 LYS A C 1
ATOM 968 O O . LYS B 2 87 ? -7.957 47.984 48.581 1.00 13.73 263 LYS A O 1
ATOM 978 N N . ILE B 2 88 ? -9.759 49.198 49.082 1.00 15.01 264 ILE A N 1
ATOM 979 C CA . ILE B 2 88 ? -10.663 48.531 48.153 1.00 14.23 264 ILE A CA 1
ATOM 980 C C . ILE B 2 88 ? -10.098 48.349 46.760 1.00 13.57 264 ILE A C 1
ATOM 981 O O . ILE B 2 88 ? -9.625 49.293 46.133 1.00 16.23 264 ILE A O 1
ATOM 987 N N . ALA B 2 89 ? -10.198 47.134 46.257 1.00 11.43 265 ALA A N 1
ATOM 988 C CA . ALA B 2 89 ? -9.737 46.838 44.920 1.00 10.01 265 ALA A CA 1
ATOM 989 C C . ALA B 2 89 ? -10.657 47.487 43.917 1.00 10.77 265 ALA A C 1
ATOM 990 O O . ALA B 2 89 ? -11.862 47.502 44.101 1.00 9.79 265 ALA A O 1
ATOM 993 N N . ASN B 2 90 ? -10.080 47.996 42.835 1.00 14.15 266 ASN A N 1
ATOM 994 C CA . ASN B 2 90 ? -10.854 48.474 41.703 1.00 16.05 266 ASN A CA 1
ATOM 995 C C . ASN B 2 90 ? -11.151 47.249 40.857 1.00 17.54 266 ASN A C 1
ATOM 996 O O . ASN B 2 90 ? -10.338 46.863 40.014 1.00 19.62 266 ASN A O 1
ATOM 1004 N N . LYS B 2 91 ? -12.304 46.628 41.107 1.00 17.28 267 LYS A N 1
ATOM 1005 C CA . LYS B 2 91 ? -12.721 45.416 40.398 1.00 17.60 267 LYS A CA 1
ATOM 1006 C C . LYS B 2 91 ? -12.675 45.545 38.857 1.00 18.17 267 LYS A C 1
ATOM 1007 O O . LYS B 2 91 ? -12.249 44.632 38.142 1.00 19.35 267 LYS A O 1
ATOM 1017 N N . GLN B 2 92 ? -13.053 46.718 38.365 1.00 17.61 268 GLN A N 1
ATOM 1018 C CA . GLN B 2 92 ? -12.984 47.055 36.952 1.00 14.60 268 GLN A CA 1
ATOM 1019 C C . GLN B 2 92 ? -11.702 46.564 36.313 1.00 12.96 268 GLN A C 1
ATOM 1020 O O . GLN B 2 92 ? -11.735 45.922 35.273 1.00 15.53 268 GLN A O 1
ATOM 1029 N N . PHE B 2 93 ? -10.593 46.731 37.012 1.00 11.63 269 PHE A N 1
ATOM 1030 C CA . PHE B 2 93 ? -9.309 46.511 36.384 1.00 10.07 269 PHE A CA 1
ATOM 1031 C C . PHE B 2 93 ? -8.564 45.241 36.790 1.00 11.08 269 PHE A C 1
ATOM 1032 O O . PHE B 2 93 ? -7.473 45.002 36.278 1.00 11.21 269 PHE A O 1
ATOM 1041 N N . THR B 2 94 ? -9.142 44.401 37.661 1.00 11.46 270 THR A N 1
ATOM 1042 C CA . THR B 2 94 ? -8.530 43.086 37.941 1.00 12.89 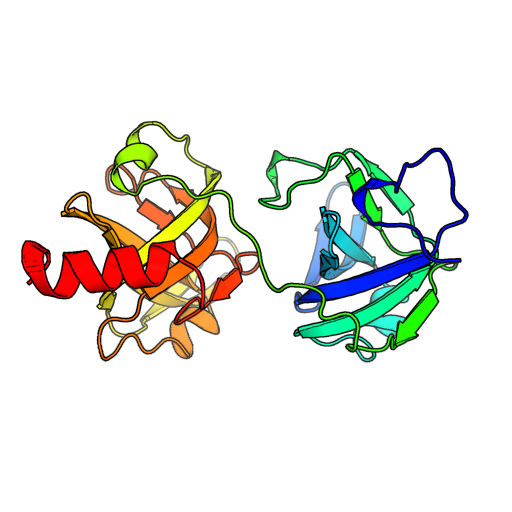270 THR A CA 1
ATOM 1043 C C . THR B 2 94 ? -9.374 41.846 37.844 1.00 12.44 270 THR A C 1
ATOM 1044 O O . THR B 2 94 ? -10.521 41.830 38.282 1.00 12.35 270 THR A O 1
ATOM 1050 N N . ALA B 2 95 ? -8.657 40.758 37.549 1.00 11.61 271 ALA A N 1
ATOM 1051 C CA . ALA B 2 95 ? -9.123 39.380 37.675 1.00 9.82 271 ALA A CA 1
ATOM 1052 C C . ALA B 2 95 ? -8.804 38.795 39.048 1.00 9.53 271 ALA A C 1
ATOM 1053 O O . ALA B 2 95 ? -9.287 37.722 39.393 1.00 9.57 271 ALA A O 1
ATOM 1056 N N . VAL B 2 96 ? -8.013 39.517 39.838 1.00 9.16 272 VAL A N 1
ATOM 1057 C CA . VAL B 2 96 ? -7.550 39.025 41.127 1.00 7.81 272 VAL A CA 1
ATOM 1058 C C . VAL B 2 96 ? -8.632 39.017 42.204 1.00 8.81 272 VAL A C 1
ATOM 1059 O O . VAL B 2 96 ? -9.455 39.924 42.293 1.00 9.89 272 VAL A O 1
ATOM 1064 N N . LYS B 2 97 ? -8.631 37.965 43.012 1.00 7.72 273 LYS A N 1
ATOM 1065 C CA . LYS B 2 97 ? -9.766 37.695 43.862 1.00 8.09 273 LYS A CA 1
ATOM 1066 C C . LYS B 2 97 ? -9.506 38.149 45.298 1.00 10.12 273 LYS A C 1
ATOM 1067 O O . LYS B 2 97 ? -9.082 37.379 46.172 1.00 10.99 273 LYS A O 1
ATOM 1077 N N . ASN B 2 98 ? -9.691 39.447 45.506 1.00 12.31 274 ASN A N 1
ATOM 1078 C CA . ASN B 2 98 ? -9.526 40.049 46.816 1.00 12.50 274 ASN A CA 1
ATOM 1079 C C . ASN B 2 98 ? -10.353 41.319 46.893 1.00 13.39 274 ASN A C 1
ATOM 1080 O O . ASN B 2 98 ? -10.721 41.880 45.863 1.00 17.18 274 ASN A O 1
ATOM 1088 N N . ASP B 2 99 ? -10.803 41.649 48.101 1.00 15.85 275 ASP A N 1
ATOM 1089 C CA . ASP B 2 99 ? -11.579 42.875 48.354 1.00 16.80 275 ASP A CA 1
ATOM 1090 C C . ASP B 2 99 ? -10.738 44.147 48.262 1.00 15.07 275 ASP A C 1
ATOM 1091 O O . ASP B 2 99 ? -11.261 45.225 48.016 1.00 14.26 275 ASP A O 1
ATOM 1097 N N . TYR B 2 100 ? -9.459 43.990 48.609 1.00 12.69 276 TYR A N 1
ATOM 1098 C CA . TYR B 2 100 ? -8.475 45.042 48.733 1.00 9.68 276 TYR A CA 1
ATOM 1099 C C . TYR B 2 100 ? -7.363 44.905 47.693 1.00 8.93 276 TYR A C 1
ATOM 1100 O O . TYR B 2 100 ? -7.356 43.973 46.901 1.00 9.30 276 TYR A O 1
ATOM 1111 N N . GLU B 2 101 ? -6.306 45.686 47.892 1.00 9.81 277 GLU A N 1
ATOM 1112 C CA . GLU B 2 101 ? -5.294 45.933 46.872 1.00 11.29 277 GLU A CA 1
ATOM 1113 C C . GLU B 2 101 ? -4.182 46.697 47.574 1.00 10.57 277 GLU A C 1
ATOM 1114 O O . GLU B 2 101 ? -4.437 47.655 48.297 1.00 12.92 277 GLU A O 1
ATOM 1121 N N . MET B 2 102 ? -2.962 46.207 47.450 1.00 10.96 278 MET A N 1
ATOM 1122 C CA . MET B 2 102 ? -1.845 46.841 48.109 1.00 10.64 278 MET A CA 1
ATOM 1123 C C . MET B 2 102 ? -1.010 47.751 47.218 1.00 10.53 278 MET A C 1
ATOM 1124 O O . MET B 2 102 ? -0.789 47.502 46.026 1.00 8.06 278 MET A O 1
ATOM 1130 N N . THR B 2 103 ? -0.454 48.758 47.873 1.00 11.15 279 THR A N 1
ATOM 1131 C CA . THR B 2 103 ? 0.358 49.775 47.250 1.00 11.66 279 THR A CA 1
ATOM 1132 C C . THR B 2 103 ? 1.551 49.913 48.164 1.00 11.76 279 THR A C 1
ATOM 1133 O O . THR B 2 103 ? 1.402 50.058 49.386 1.00 13.96 279 THR A O 1
ATOM 1139 N N . PHE B 2 104 ? 2.744 49.780 47.618 1.00 12.32 280 PHE A N 1
ATOM 1140 C CA . PHE B 2 104 ? 3.912 49.963 48.473 1.00 15.14 280 PHE A CA 1
ATOM 1141 C C . PHE B 2 104 ? 4.014 51.395 49.008 1.00 15.57 280 PHE A C 1
ATOM 1142 O O . PHE B 2 104 ? 3.406 52.335 48.476 1.00 17.24 280 PHE A O 1
ATOM 1151 N N . ASN B 2 105 ? 4.800 51.556 50.061 1.00 15.87 281 ASN A N 1
ATOM 1152 C CA . ASN B 2 105 ? 5.225 52.870 50.495 1.00 16.55 281 ASN A CA 1
ATOM 1153 C C . ASN B 2 105 ? 6.638 52.787 51.057 1.00 16.55 281 ASN A C 1
ATOM 1154 O O . ASN B 2 105 ? 7.276 51.735 50.999 1.00 16.61 281 ASN A O 1
ATOM 1162 N N . ASN B 2 106 ? 7.132 53.921 51.549 1.00 17.45 282 ASN A N 1
ATOM 1163 C CA . ASN B 2 106 ? 8.374 53.989 52.347 1.00 17.75 282 ASN A CA 1
ATOM 1164 C C . ASN B 2 106 ? 8.470 52.896 53.436 1.00 15.79 282 ASN A C 1
ATOM 1165 O O . ASN B 2 106 ? 9.557 52.463 53.780 1.00 15.13 282 ASN A O 1
ATOM 1173 N N . GLU B 2 107 ? 7.330 52.477 53.981 1.00 15.87 283 GLU A N 1
ATOM 1174 C CA . GLU B 2 107 ? 7.263 51.443 55.019 1.00 17.19 283 GLU A CA 1
ATOM 1175 C C . GLU B 2 107 ? 7.471 50.005 54.504 1.00 16.56 283 GLU A C 1
ATOM 1176 O O . GLU B 2 107 ? 7.813 49.101 55.268 1.00 16.26 283 GLU A O 1
ATOM 1183 N N . THR B 2 108 ? 7.151 49.768 53.243 1.00 14.35 284 THR A N 1
ATOM 1184 C CA . THR B 2 108 ? 7.237 48.415 52.718 1.00 13.29 284 THR A CA 1
ATOM 1185 C C . THR B 2 108 ? 8.608 47.755 52.825 1.00 13.19 284 THR A C 1
ATOM 1186 O O . THR B 2 108 ? 9.616 48.326 52.445 1.00 14.08 284 THR A O 1
ATOM 1192 N N . SER B 2 109 ? 8.622 46.530 53.326 1.00 13.21 285 SER A N 1
ATOM 1193 C CA . SER B 2 109 ? 9.789 45.667 53.246 1.00 12.68 285 SER A CA 1
ATOM 1194 C C . SER B 2 109 ? 9.458 44.447 52.376 1.00 12.69 285 SER A C 1
ATOM 1195 O O . SER B 2 109 ? 8.350 43.910 52.433 1.00 13.49 285 SER A O 1
ATOM 1200 N N . VAL B 2 110 ? 10.449 43.955 51.648 1.00 12.95 286 VAL A N 1
ATOM 1201 C CA . VAL B 2 110 ? 10.284 42.755 50.831 1.00 10.82 286 VAL A CA 1
ATOM 1202 C C . VAL B 2 110 ? 11.515 41.852 50.982 1.00 14.34 286 VAL A C 1
ATOM 1203 O O . VAL B 2 110 ? 12.586 42.149 50.447 1.00 15.61 286 VAL A O 1
ATOM 1208 N N . MET B 2 111 ? 11.432 40.874 51.878 1.00 17.10 287 MET A N 1
ATOM 1209 C CA . MET B 2 111 ? 12.537 39.934 52.042 1.00 16.47 287 MET A CA 1
ATOM 1210 C C . MET B 2 111 ? 12.180 38.602 51.392 1.00 14.18 287 MET A C 1
ATOM 1211 O O . MET B 2 111 ? 11.017 38.330 51.153 1.00 13.58 287 MET A O 1
ATOM 1217 N N . PRO B 2 112 ? 13.181 37.812 50.983 1.00 15.56 288 PRO A N 1
ATOM 1218 C CA . PRO B 2 112 ? 12.905 36.523 50.329 1.00 14.83 288 PRO A CA 1
ATOM 1219 C C . PRO B 2 112 ? 12.464 35.450 51.316 1.00 14.67 288 PRO A C 1
ATOM 1220 O O . PRO B 2 112 ? 12.965 35.374 52.439 1.00 15.98 288 PRO A O 1
ATOM 1224 N N . CYS B 2 113 ? 11.392 34.756 50.976 1.00 14.42 289 CYS A N 1
ATOM 1225 C CA . CYS B 2 113 ? 10.851 33.745 51.864 1.00 15.04 289 CYS A CA 1
ATOM 1226 C C . CYS B 2 113 ? 11.121 32.359 51.329 1.00 16.76 289 CYS A C 1
ATOM 1227 O O . CYS B 2 113 ? 11.404 32.187 50.142 1.00 17.28 289 CYS A O 1
ATOM 1231 N N . GLU B 2 114 ? 10.992 31.354 52.190 1.00 18.82 290 GLU A N 1
ATOM 1232 C CA . GLU B 2 114 ? 11.429 30.020 51.794 1.00 19.61 290 GLU A CA 1
ATOM 1233 C C . GLU B 2 114 ? 10.289 29.323 51.096 1.00 17.11 290 GLU A C 1
ATOM 1234 O O . GLU B 2 114 ? 9.177 29.250 51.628 1.00 15.98 290 GLU A O 1
ATOM 1241 N N . ASP B 2 115 ? 10.541 28.898 49.863 1.00 16.55 291 ASP A N 1
ATOM 1242 C CA . ASP B 2 115 ? 9.579 28.095 49.139 1.00 17.44 291 ASP A CA 1
ATOM 1243 C C . ASP B 2 115 ? 9.655 26.614 49.558 1.00 18.73 291 ASP A C 1
ATOM 1244 O O . ASP B 2 115 ? 9.843 25.711 48.742 1.00 19.51 291 ASP A O 1
ATOM 1250 N N . ASP B 2 116 ? 9.246 26.383 50.800 1.00 21.37 292 ASP A N 1
ATOM 1251 C CA . ASP B 2 116 ? 9.267 25.063 51.428 1.00 22.50 292 ASP A CA 1
ATOM 1252 C C . ASP B 2 116 ? 7.900 24.700 52.013 1.00 21.74 292 ASP A C 1
ATOM 1253 O O . ASP B 2 116 ? 7.781 23.737 52.761 1.00 20.71 292 ASP A O 1
ATOM 1259 N N . HIS B 2 117 ? 6.906 25.554 51.776 1.00 20.78 293 HIS A N 1
ATOM 1260 C CA . HIS B 2 117 ? 5.562 25.342 52.310 1.00 21.19 293 HIS A CA 1
ATOM 1261 C C . HIS B 2 117 ? 4.614 25.126 51.162 1.00 20.08 293 HIS A C 1
ATOM 1262 O O . HIS B 2 117 ? 3.420 25.354 51.299 1.00 20.15 293 HIS A O 1
ATOM 1272 N N . HIS B 2 118 ? 5.105 24.442 50.140 1.00 19.98 294 HIS A N 1
ATOM 1273 C CA . HIS B 2 118 ? 4.816 24.829 48.775 1.00 18.93 294 HIS A CA 1
ATOM 1274 C C . HIS B 2 118 ? 3.546 25.618 48.555 1.00 17.92 294 HIS A C 1
ATOM 1275 O O . HIS B 2 118 ? 2.458 25.040 48.423 1.00 19.58 294 HIS A O 1
ATOM 1285 N N . LEU B 2 119 ? 3.716 26.947 48.523 1.00 12.97 295 LEU A N 1
ATOM 1286 C CA . LEU B 2 119 ? 2.675 27.880 48.106 1.00 9.43 295 LEU A CA 1
ATOM 1287 C C . LEU B 2 119 ? 2.285 27.573 46.677 1.00 6.74 295 LEU A C 1
ATOM 1288 O O . LEU B 2 119 ? 3.094 27.087 45.892 1.00 5.78 295 LEU A O 1
ATOM 1294 N N . PRO B 2 120 ? 1.048 27.883 46.308 1.00 5.57 296 PRO A N 1
ATOM 1295 C CA . PRO B 2 120 ? 0.574 27.501 44.985 1.00 4.91 296 PRO A CA 1
ATOM 1296 C C . PRO B 2 120 ? 1.031 28.421 43.861 1.00 7.06 296 PRO A C 1
ATOM 1297 O O . PRO B 2 120 ? 1.862 29.295 44.068 1.00 9.91 296 PRO A O 1
ATOM 1301 N N . THR B 2 121 ? 0.461 28.230 42.673 1.00 8.08 297 THR A N 1
ATOM 1302 C CA . THR B 2 121 ? 0.791 29.012 41.480 1.00 6.17 297 THR A CA 1
ATOM 1303 C C . THR B 2 121 ? -0.449 29.830 41.112 1.00 5.09 297 THR A C 1
ATOM 1304 O O . THR B 2 121 ? -1.315 30.007 41.959 1.00 4.98 297 THR A O 1
ATOM 1310 N N . VAL B 2 122 ? -0.575 30.321 39.874 1.00 5.69 298 VAL A N 1
ATOM 1311 C CA . VAL B 2 122 ? -1.776 31.110 39.520 1.00 5.74 298 VAL A CA 1
ATOM 1312 C C . VAL B 2 122 ? -3.049 30.340 39.809 1.00 6.56 298 VAL A C 1
ATOM 1313 O O . VAL B 2 122 ? -3.075 29.136 39.690 1.00 10.91 298 VAL A O 1
ATOM 1318 N N . GLN B 2 123 ? -4.121 31.045 40.114 1.00 7.81 299 GLN A N 1
ATOM 1319 C CA . GLN B 2 123 ? -5.418 30.415 40.266 1.00 6.09 299 GLN A CA 1
ATOM 1320 C C . GLN B 2 123 ? -6.375 31.159 39.337 1.00 4.40 299 GLN A C 1
ATOM 1321 O O . GLN B 2 123 ? -6.025 32.190 38.776 1.00 3.68 299 GLN A O 1
ATOM 1330 N N . PHE B 2 124 ? -7.500 30.535 39.038 1.00 3.14 300 PHE A N 1
ATOM 1331 C CA . PHE B 2 124 ? -8.400 31.038 38.010 1.00 3.36 300 PHE A CA 1
ATOM 1332 C C . PHE B 2 124 ? -9.847 30.803 38.408 1.00 4.40 300 PHE A C 1
ATOM 1333 O O . PHE B 2 124 ? -10.186 29.836 39.076 1.00 6.76 300 PHE A O 1
ATOM 1342 N N . ASP B 2 125 ? -10.728 31.614 37.877 1.00 5.56 301 ASP A N 1
ATOM 1343 C CA . ASP B 2 125 ? -12.144 31.405 38.065 1.00 6.14 301 ASP A CA 1
ATOM 1344 C C . ASP B 2 125 ? -12.685 31.452 36.656 1.00 6.48 301 ASP A C 1
ATOM 1345 O O . ASP B 2 125 ? -12.913 32.531 36.149 1.00 6.68 301 ASP A O 1
ATOM 1351 N N . PHE B 2 126 ? -12.633 30.307 35.974 1.00 7.76 302 PHE A N 1
ATOM 1352 C CA . PHE B 2 126 ? -12.937 30.183 34.527 1.00 8.26 302 PHE A CA 1
ATOM 1353 C C . PHE B 2 126 ? -14.375 30.501 34.101 1.00 7.26 302 PHE A C 1
ATOM 1354 O O . PHE B 2 126 ? -15.327 30.245 34.843 1.00 11.87 302 PHE A O 1
ATOM 1363 N N . THR B 2 127 ? -14.536 30.949 32.861 1.00 3.90 303 THR A N 1
ATOM 1364 C CA . THR B 2 127 ? -15.833 31.125 32.224 1.00 5.56 303 THR A CA 1
ATOM 1365 C C . THR B 2 127 ? -15.782 30.357 30.911 1.00 8.38 303 THR A C 1
ATOM 1366 O O . THR B 2 127 ? -14.900 30.615 30.077 1.00 7.40 303 THR A O 1
ATOM 1372 N N . GLY B 2 128 ? -16.717 29.415 30.721 1.00 9.86 304 GLY A N 1
ATOM 1373 C CA . GLY B 2 128 ? -16.745 28.620 29.500 1.00 8.65 304 GLY A CA 1
ATOM 1374 C C . GLY B 2 128 ? -16.721 29.488 28.261 1.00 8.25 304 GLY A C 1
ATOM 1375 O O . GLY B 2 128 ? -17.309 30.559 28.237 1.00 7.11 304 GLY A O 1
ATOM 1377 N N . ILE B 2 129 ? -16.076 29.018 27.206 1.00 9.58 305 ILE A N 1
ATOM 1378 C CA . ILE B 2 129 ? -16.003 29.804 25.977 1.00 10.93 305 ILE A CA 1
ATOM 1379 C C . ILE B 2 129 ? -17.404 29.940 25.395 1.00 14.71 305 ILE A C 1
ATOM 1380 O O . ILE B 2 129 ? -17.734 30.928 24.713 1.00 18.85 305 ILE A O 1
ATOM 1386 N N . ASP B 2 130 ? -18.286 29.052 25.835 1.00 14.44 306 ASP A N 1
ATOM 1387 C CA . ASP B 2 130 ? -19.676 29.117 25.435 1.00 15.81 306 ASP A CA 1
ATOM 1388 C C . ASP B 2 130 ? -20.460 30.094 26.285 1.00 15.99 306 ASP A C 1
ATOM 1389 O O . ASP B 2 130 ? -21.491 30.593 25.867 1.00 17.57 306 ASP A O 1
ATOM 1395 N N . ASP B 2 131 ? -19.873 30.486 27.407 1.00 16.63 307 ASP A N 1
ATOM 1396 C CA . ASP B 2 131 ? -20.523 31.403 28.340 1.00 17.69 307 ASP A CA 1
ATOM 1397 C C . ASP B 2 131 ? -20.159 32.881 28.159 1.00 14.86 307 ASP A C 1
ATOM 1398 O O . ASP B 2 131 ? -20.780 33.744 28.790 1.00 15.75 307 ASP A O 1
ATOM 1404 N N . LEU B 2 132 ? -19.176 33.172 27.304 1.00 12.39 308 LEU A N 1
ATOM 1405 C CA . LEU B 2 132 ? -18.760 34.550 27.022 1.00 10.70 308 LEU A CA 1
ATOM 1406 C C . LEU B 2 132 ? -19.854 35.349 26.339 1.00 11.14 308 LEU A C 1
ATOM 1407 O O . LEU B 2 132 ? -19.835 36.573 26.359 1.00 11.83 308 LEU A O 1
ATOM 1413 N N . GLU B 2 133 ? -20.828 34.658 25.759 1.00 13.55 309 GLU A N 1
ATOM 1414 C CA . GLU B 2 133 ? -21.928 35.358 25.119 1.00 14.62 309 GLU A CA 1
ATOM 1415 C C . GLU B 2 133 ? -22.672 36.106 26.224 1.00 15.37 309 GLU A C 1
ATOM 1416 O O . GLU B 2 133 ? -22.977 37.291 26.079 1.00 16.45 309 GLU A O 1
ATOM 1423 N N . ASN B 2 134 ? -22.600 35.551 27.427 1.00 15.35 310 ASN A N 1
ATOM 1424 C CA . ASN B 2 134 ? -23.325 36.135 28.546 1.00 15.05 310 ASN A CA 1
ATOM 1425 C C . ASN B 2 134 ? -22.475 37.098 29.383 1.00 15.64 310 ASN A C 1
ATOM 1426 O O . ASN B 2 134 ? -22.973 37.646 30.376 1.00 14.87 310 ASN A O 1
ATOM 1434 N N . LYS B 2 135 ? -21.225 37.328 28.961 1.00 14.00 311 LYS A N 1
ATOM 1435 C CA . LYS B 2 135 ? -20.338 38.301 29.601 1.00 13.20 311 LYS A CA 1
ATOM 1436 C C . LYS B 2 135 ? -20.328 39.659 28.850 1.00 13.44 311 LYS A C 1
ATOM 1437 O O . LYS B 2 135 ? -20.572 39.709 27.653 1.00 13.97 311 LYS A O 1
ATOM 1447 N N . SER B 2 136 ? -19.948 40.736 29.543 1.00 13.24 312 SER A N 1
ATOM 1448 C CA . SER B 2 136 ? -19.971 42.090 28.964 1.00 12.87 312 SER A CA 1
ATOM 1449 C C . SER B 2 136 ? -18.676 42.469 28.306 1.00 10.43 312 SER A C 1
ATOM 1450 O O . SER B 2 136 ? -17.632 41.936 28.657 1.00 13.13 312 SER A O 1
ATOM 1455 N N . LYS B 2 137 ? -18.745 43.379 27.343 1.00 7.40 313 LYS A N 1
ATOM 1456 C CA . LYS B 2 137 ? -17.554 44.004 26.803 1.00 7.20 313 LYS A CA 1
ATOM 1457 C C . LYS B 2 137 ? -16.767 44.741 27.884 1.00 8.33 313 LYS A C 1
ATOM 1458 O O . LYS B 2 137 ? -17.345 45.412 28.745 1.00 11.50 313 LYS A O 1
ATOM 1468 N N . ASP B 2 138 ? -15.446 44.610 27.819 1.00 8.92 314 ASP A N 1
ATOM 1469 C CA . ASP B 2 138 ? -14.507 45.186 28.765 1.00 9.75 314 ASP A CA 1
ATOM 1470 C C . ASP B 2 138 ? -14.432 44.466 30.083 1.00 10.98 314 ASP A C 1
ATOM 1471 O O . ASP B 2 138 ? -13.708 44.920 30.975 1.00 12.97 314 ASP A O 1
ATOM 1477 N N . SER B 2 139 ? -15.306 43.491 30.309 1.00 9.72 315 SER A N 1
ATOM 1478 C CA . SER B 2 139 ? -15.221 42.747 31.558 1.00 7.12 315 SER A CA 1
ATOM 1479 C C . SER B 2 139 ? -14.110 41.729 31.431 1.00 7.97 315 SER A C 1
ATOM 1480 O O . SER B 2 139 ? -13.765 41.325 30.313 1.00 9.31 315 SER A O 1
ATOM 1485 N N . LEU B 2 140 ? -13.436 41.457 32.540 1.00 7.96 316 LEU A N 1
ATOM 1486 C CA . LEU B 2 140 ? -12.313 40.524 32.545 1.00 8.13 316 LEU A CA 1
ATOM 1487 C C . LEU B 2 140 ? -12.764 39.108 32.833 1.00 8.89 316 LEU A C 1
ATOM 1488 O O . LEU B 2 140 ? -13.679 38.896 33.641 1.00 9.34 316 LEU A O 1
ATOM 1494 N N . VAL B 2 141 ? -12.208 38.157 32.087 1.00 8.65 317 VAL A N 1
ATOM 1495 C CA . VAL B 2 141 ? -12.536 36.748 32.273 1.00 8.19 317 VAL A CA 1
ATOM 1496 C C . VAL B 2 141 ? -11.326 35.837 32.511 1.00 8.20 317 VAL A C 1
ATOM 1497 O O . VAL B 2 141 ? -10.188 36.199 32.216 1.00 6.19 317 VAL A O 1
ATOM 1502 N N . ASP B 2 142 ? -11.587 34.625 32.998 1.00 8.06 318 ASP A N 1
ATOM 1503 C CA . ASP B 2 142 ? -10.550 33.593 33.034 1.00 6.59 318 ASP A CA 1
ATOM 1504 C C . ASP B 2 142 ? -10.979 32.448 32.147 1.00 4.44 318 ASP A C 1
ATOM 1505 O O . ASP B 2 142 ? -12.112 32.045 32.169 1.00 3.05 318 ASP A O 1
ATOM 1511 N N . ILE B 2 143 ? -10.078 31.943 31.335 1.00 6.03 319 ILE A N 1
ATOM 1512 C CA . ILE B 2 143 ? -10.470 30.899 30.420 1.00 8.47 319 ILE A CA 1
ATOM 1513 C C . ILE B 2 143 ? -9.382 29.871 30.242 1.00 6.77 319 ILE A C 1
ATOM 1514 O O . ILE B 2 143 ? -8.195 30.162 30.438 1.00 7.13 319 ILE A O 1
ATOM 1520 N N . ILE B 2 144 ? -9.817 28.645 29.964 1.00 5.37 320 ILE A N 1
ATOM 1521 C CA . ILE B 2 144 ? -8.934 27.540 29.684 1.00 2.88 320 ILE A CA 1
ATOM 1522 C C . ILE B 2 144 ? -9.365 26.915 28.343 1.00 3.06 320 ILE A C 1
ATOM 1523 O O . ILE B 2 144 ? -10.557 26.750 28.069 1.00 4.73 320 ILE A O 1
ATOM 1529 N N . GLY B 2 145 ? -8.416 26.627 27.473 1.00 2.66 321 GLY A N 1
ATOM 1530 C CA . GLY B 2 145 ? -8.787 26.092 26.176 1.00 2.01 321 GLY A CA 1
ATOM 1531 C C . GLY B 2 145 ? -7.628 25.457 25.454 1.00 2.08 321 GLY A C 1
ATOM 1532 O O . GLY B 2 145 ? -6.471 25.713 25.769 1.00 2.25 321 GLY A O 1
ATOM 1534 N N . ILE B 2 146 ? -7.940 24.546 24.553 1.00 2.46 322 ILE A N 1
ATOM 1535 C CA . ILE B 2 146 ? -6.941 24.030 23.618 1.00 3.25 322 ILE A CA 1
ATOM 1536 C C . ILE B 2 146 ? -6.649 25.131 22.623 1.00 2.07 322 ILE A C 1
ATOM 1537 O O . ILE B 2 146 ? -7.576 25.649 22.008 1.00 3.69 322 ILE A O 1
ATOM 1543 N N . CYS B 2 147 ? -5.376 25.440 22.409 1.00 2.06 323 CYS A N 1
ATOM 1544 C CA . CYS B 2 147 ? -5.006 26.310 21.299 1.00 4.87 323 CYS A CA 1
ATOM 1545 C C . CYS B 2 147 ? -5.108 25.576 19.945 1.00 5.75 323 CYS A C 1
ATOM 1546 O O . CYS B 2 147 ? -4.107 25.177 19.348 1.00 7.46 323 CYS A O 1
ATOM 1550 N N . LYS B 2 148 ? -6.344 25.418 19.481 1.00 7.57 324 LYS A N 1
ATOM 1551 C CA . LYS B 2 148 ? -6.691 24.708 18.238 1.00 9.06 324 LYS A CA 1
ATOM 1552 C C . LYS B 2 148 ? -5.725 25.093 17.126 1.00 9.64 324 LYS A C 1
ATOM 1553 O O . LYS B 2 148 ? -5.299 24.240 16.309 1.00 10.21 324 LYS A O 1
ATOM 1563 N N . SER B 2 149 ? -5.611 26.405 16.939 1.00 9.53 325 SER A N 1
ATOM 1564 C CA . SER B 2 149 ? -4.693 26.978 15.966 1.00 9.61 325 SER A CA 1
ATOM 1565 C C . SER B 2 149 ? -4.285 28.412 16.284 1.00 9.39 325 SER A C 1
ATOM 1566 O O . SER B 2 149 ? -4.737 29.025 17.266 1.00 9.15 325 SER A O 1
ATOM 1571 N N . TYR B 2 150 ? -3.225 28.819 15.616 1.00 7.96 326 TYR A N 1
ATOM 1572 C CA . TYR B 2 150 ? -2.681 30.131 15.815 1.00 11.67 326 TYR A CA 1
ATOM 1573 C C . TYR B 2 150 ? -2.147 30.680 14.502 1.00 13.88 326 TYR A C 1
ATOM 1574 O O . TYR B 2 150 ? -1.870 29.921 13.557 1.00 15.97 326 TYR A O 1
ATOM 1585 N N . GLU B 2 151 ? -2.007 31.993 14.423 1.00 15.42 327 GLU A N 1
ATOM 1586 C CA . GLU B 2 151 ? -1.495 32.587 13.192 1.00 17.47 327 GLU A CA 1
ATOM 1587 C C . GLU B 2 151 ? -0.080 33.105 13.382 1.00 15.23 327 GLU A C 1
ATOM 1588 O O . GLU B 2 151 ? 0.520 32.884 14.432 1.00 14.27 327 GLU A O 1
ATOM 1595 N N . ASP B 2 152 ? 0.528 33.602 12.312 1.00 15.11 328 ASP A N 1
ATOM 1596 C CA . ASP B 2 152 ? 1.817 34.252 12.474 1.00 15.89 328 ASP A CA 1
ATOM 1597 C C . ASP B 2 152 ? 1.552 35.598 13.161 1.00 14.45 328 ASP A C 1
ATOM 1598 O O . ASP B 2 152 ? 0.415 36.072 13.204 1.00 12.67 328 ASP A O 1
ATOM 1604 N N . ALA B 2 153 ? 2.584 36.194 13.733 1.00 13.99 329 ALA A N 1
ATOM 1605 C CA . ALA B 2 153 ? 2.422 37.519 14.320 1.00 14.33 329 ALA A CA 1
ATOM 1606 C C . ALA B 2 153 ? 2.459 38.565 13.215 1.00 13.80 329 ALA A C 1
ATOM 1607 O O . ALA B 2 153 ? 3.099 38.364 12.181 1.00 13.15 329 ALA A O 1
ATOM 1610 N N . THR B 2 154 ? 1.749 39.667 13.420 1.00 13.97 330 THR A N 1
ATOM 1611 C CA . THR B 2 154 ? 1.821 40.813 12.513 1.00 13.13 330 THR A CA 1
ATOM 1612 C C . THR B 2 154 ? 2.043 42.128 13.266 1.00 15.28 330 THR A C 1
ATOM 1613 O O . THR B 2 154 ? 1.779 42.234 14.463 1.00 13.96 330 THR A O 1
ATOM 1619 N N . LYS B 2 155 ? 2.491 43.143 12.536 1.00 17.14 331 LYS A N 1
ATOM 1620 C CA . LYS B 2 155 ? 2.757 44.440 13.117 1.00 16.26 331 LYS A CA 1
ATOM 1621 C C . LYS B 2 155 ? 1.593 45.373 12.807 1.00 16.07 331 LYS A C 1
ATOM 1622 O O . LYS B 2 155 ? 1.261 45.600 11.633 1.00 16.30 331 LYS A O 1
ATOM 1632 N N . ILE B 2 156 ? 0.799 45.610 13.847 1.00 13.73 332 ILE A N 1
ATOM 1633 C CA . ILE B 2 156 ? -0.257 46.612 13.820 1.00 12.53 332 ILE A CA 1
ATOM 1634 C C . ILE B 2 156 ? 0.364 47.987 14.038 1.00 11.79 332 ILE A C 1
ATOM 1635 O O . ILE B 2 156 ? 1.481 48.089 14.512 1.00 14.00 332 ILE A O 1
ATOM 1641 N N . THR B 2 157 ? -0.287 49.015 13.508 1.00 12.67 333 THR A N 1
ATOM 1642 C CA . THR B 2 157 ? 0.166 50.390 13.634 1.00 11.76 333 THR A CA 1
ATOM 1643 C C . THR B 2 157 ? -0.940 51.226 14.293 1.00 12.63 333 THR A C 1
ATOM 1644 O O . THR B 2 157 ? -2.051 51.365 13.762 1.00 12.66 333 THR A O 1
ATOM 1650 N N . VAL B 2 158 ? -0.643 51.760 15.474 1.00 13.49 334 VAL A N 1
ATOM 1651 C CA . VAL B 2 158 ? -1.621 52.493 16.288 1.00 12.75 334 VAL A CA 1
ATOM 1652 C C . VAL B 2 158 ? -1.438 54.011 16.157 1.00 11.72 334 VAL A C 1
ATOM 1653 O O . VAL B 2 158 ? -0.487 54.598 16.677 1.00 8.87 334 VAL A O 1
ATOM 1658 N N . ARG B 2 159 ? -2.296 54.608 15.342 1.00 12.48 335 ARG A N 1
ATOM 1659 C CA . ARG B 2 159 ? -2.294 56.046 15.125 1.00 9.79 335 ARG A CA 1
ATOM 1660 C C . ARG B 2 159 ? -2.654 56.828 16.390 1.00 9.74 335 ARG A C 1
ATOM 1661 O O . ARG B 2 159 ? -1.883 57.673 16.842 1.00 11.38 335 ARG A O 1
ATOM 1675 N N . SER B 2 160 ? -3.664 56.354 17.102 1.00 8.16 336 SER A N 1
ATOM 1676 C CA . SER B 2 160 ? -4.145 57.039 18.296 1.00 9.21 336 SER A CA 1
ATOM 1677 C C . SER B 2 160 ? -3.037 57.488 19.254 1.00 8.76 336 SER A C 1
ATOM 1678 O O . SER B 2 160 ? -3.035 58.636 19.674 1.00 10.35 336 SER A O 1
ATOM 1683 N N . ASN B 2 161 ? -2.013 56.649 19.433 1.00 9.81 337 ASN A N 1
ATOM 1684 C CA . ASN B 2 161 ? -0.869 56.926 20.310 1.00 6.38 337 ASN A CA 1
ATOM 1685 C C . ASN B 2 161 ? 0.505 56.740 19.637 1.00 6.05 337 ASN A C 1
ATOM 1686 O O . ASN B 2 161 ? 1.501 56.514 20.335 1.00 4.43 337 ASN A O 1
ATOM 1694 N N . ASN B 2 162 ? 0.531 56.580 18.319 1.00 4.53 338 ASN A N 1
ATOM 1695 C CA . ASN B 2 162 ? 1.815 56.374 17.624 1.00 5.59 338 ASN A CA 1
ATOM 1696 C C . ASN B 2 162 ? 2.639 55.062 17.927 1.00 4.28 338 ASN A C 1
ATOM 1697 O O . ASN B 2 162 ? 3.871 55.037 17.751 1.00 2.16 338 ASN A O 1
ATOM 1705 N N . ARG B 2 163 ? 1.984 53.949 18.254 1.00 3.75 339 ARG A N 1
ATOM 1706 C CA . ARG B 2 163 ? 2.771 52.708 18.354 1.00 7.98 339 ARG A CA 1
ATOM 1707 C C . ARG B 2 163 ? 2.603 51.600 17.329 1.00 5.07 339 ARG A C 1
ATOM 1708 O O . ARG B 2 163 ? 1.522 51.292 16.885 1.00 5.32 339 ARG A O 1
ATOM 1722 N N . GLU B 2 164 ? 3.701 50.931 17.052 1.00 8.01 340 GLU A N 1
ATOM 1723 C CA . GLU B 2 164 ? 3.718 49.781 16.162 1.00 9.62 340 GLU A CA 1
ATOM 1724 C C . GLU B 2 164 ? 3.810 48.541 17.030 1.00 7.78 340 GLU A C 1
ATOM 1725 O O . GLU B 2 164 ? 4.803 48.349 17.724 1.00 7.57 340 GLU A O 1
ATOM 1732 N N . VAL B 2 165 ? 2.710 47.815 17.154 1.00 7.89 341 VAL A N 1
ATOM 1733 C CA . VAL B 2 165 ? 2.670 46.664 18.051 1.00 10.11 341 VAL A CA 1
ATOM 1734 C C . VAL B 2 165 ? 2.624 45.325 17.305 1.00 9.37 341 VAL A C 1
ATOM 1735 O O . VAL B 2 165 ? 1.875 45.181 16.343 1.00 9.15 341 VAL A O 1
ATOM 1740 N N . ALA B 2 166 ? 3.321 44.327 17.843 1.00 7.90 342 ALA A N 1
ATOM 1741 C CA . ALA B 2 166 ? 3.082 42.932 17.515 1.00 9.44 342 ALA A CA 1
ATOM 1742 C C . ALA B 2 166 ? 1.654 42.505 17.886 1.00 10.19 342 ALA A C 1
ATOM 1743 O O . ALA B 2 166 ? 1.100 42.942 18.898 1.00 12.61 342 ALA A O 1
ATOM 1746 N N . LYS B 2 167 ? 1.052 41.697 17.019 1.00 8.18 343 LYS A N 1
ATOM 1747 C CA . LYS B 2 167 ? -0.298 41.206 17.189 1.00 5.88 343 LYS A CA 1
ATOM 1748 C C . LYS B 2 167 ? -0.309 39.747 16.732 1.00 5.45 343 LYS A C 1
ATOM 1749 O O . LYS B 2 167 ? 0.200 39.443 15.664 1.00 9.49 343 LYS A O 1
ATOM 1759 N N . ARG B 2 168 ? -0.791 38.836 17.565 1.00 4.56 344 ARG A N 1
ATOM 1760 C CA . ARG B 2 168 ? -0.951 37.430 17.161 1.00 4.09 344 ARG A CA 1
ATOM 1761 C C . ARG B 2 168 ? -2.325 36.849 17.546 1.00 5.22 344 ARG A C 1
ATOM 1762 O O . ARG B 2 168 ? -2.735 36.900 18.710 1.00 4.63 344 ARG A O 1
ATOM 1776 N N . ASN B 2 169 ? -3.126 36.483 16.553 1.00 7.05 345 ASN A N 1
ATOM 1777 C CA . ASN B 2 169 ? -4.415 35.862 16.885 1.00 8.04 345 ASN A CA 1
ATOM 1778 C C . ASN B 2 169 ? -4.272 34.372 17.134 1.00 6.10 345 ASN A C 1
ATOM 1779 O O . ASN B 2 169 ? -3.418 33.727 16.525 1.00 5.81 345 ASN A O 1
ATOM 1787 N N . ILE B 2 170 ? -4.955 33.888 18.170 1.00 4.56 346 ILE A N 1
ATOM 1788 C CA . ILE B 2 170 ? -5.030 32.470 18.465 1.00 2.49 346 ILE A CA 1
ATOM 1789 C C . ILE B 2 170 ? -6.486 32.094 18.669 1.00 4.55 346 ILE A C 1
ATOM 1790 O O . ILE B 2 170 ? -7.340 32.983 18.725 1.00 4.62 346 ILE A O 1
ATOM 1796 N N . TYR B 2 171 ? -6.813 30.829 18.397 1.00 6.53 347 TYR A N 1
ATOM 1797 C CA . TYR B 2 171 ? -8.208 30.377 18.436 1.00 4.96 347 TYR A CA 1
ATOM 1798 C C . TYR B 2 171 ? -8.318 29.259 19.455 1.00 5.83 347 TYR A C 1
ATOM 1799 O O . TYR B 2 171 ? -7.527 28.312 19.457 1.00 4.51 347 TYR A O 1
ATOM 1810 N N . LEU B 2 172 ? -9.197 29.463 20.418 1.00 5.31 348 LEU A N 1
ATOM 1811 C CA . LEU B 2 172 ? -9.190 28.652 21.612 1.00 5.74 348 LEU A CA 1
ATOM 1812 C C . LEU B 2 172 ? -10.495 27.898 21.649 1.00 4.38 348 LEU A C 1
ATOM 1813 O O . LEU B 2 172 ? -11.552 28.503 21.517 1.00 5.37 348 LEU A O 1
ATOM 1819 N N . MET B 2 173 ? -10.429 26.598 21.897 1.00 3.29 349 MET A N 1
ATOM 1820 C CA . MET B 2 173 ? -11.649 25.821 22.061 1.00 2.03 349 MET A CA 1
ATOM 1821 C C . MET B 2 173 ? -11.706 25.014 23.359 1.00 2.73 349 MET A C 1
ATOM 1822 O O . MET B 2 173 ? -10.686 24.536 23.875 1.00 2.15 349 MET A O 1
ATOM 1828 N N . ASP B 2 174 ? -12.913 24.814 23.867 1.00 3.37 350 ASP A N 1
ATOM 1829 C CA . ASP B 2 174 ? -13.068 24.044 25.090 1.00 3.80 350 ASP A CA 1
ATOM 1830 C C . ASP B 2 174 ? -14.039 22.907 24.843 1.00 4.91 350 ASP A C 1
ATOM 1831 O O . ASP B 2 174 ? -14.590 22.817 23.749 1.00 4.70 350 ASP A O 1
ATOM 1837 N N . THR B 2 175 ? -14.358 22.117 25.868 1.00 5.81 351 THR A N 1
ATOM 1838 C CA . THR B 2 175 ? -15.240 20.949 25.700 1.00 4.79 351 THR A CA 1
ATOM 1839 C C . THR B 2 175 ? -16.625 21.259 25.102 1.00 6.20 351 THR A C 1
ATOM 1840 O O . THR B 2 175 ? -17.360 20.350 24.716 1.00 8.60 351 THR A O 1
ATOM 1846 N N . SER B 2 176 ? -16.929 22.532 24.879 1.00 5.30 352 SER A N 1
ATOM 1847 C CA . SER B 2 176 ? -18.202 22.890 24.249 1.00 7.16 352 SER A CA 1
ATOM 1848 C C . SER B 2 176 ? -18.134 22.952 22.708 1.00 6.96 352 SER A C 1
ATOM 1849 O O . SER B 2 176 ? -19.148 23.023 22.015 1.00 4.90 352 SER A O 1
ATOM 1854 N N . GLY B 2 177 ? -16.920 22.913 22.181 1.00 8.47 353 GLY A N 1
ATOM 1855 C CA . GLY B 2 177 ? -16.736 22.983 20.750 1.00 9.22 353 GLY A CA 1
ATOM 1856 C C . GLY B 2 177 ? -16.822 24.399 20.239 1.00 9.85 353 GLY A C 1
ATOM 1857 O O . GLY B 2 177 ? -16.855 24.635 19.037 1.00 9.47 353 GLY A O 1
ATOM 1859 N N . LYS B 2 178 ? -16.893 25.337 21.175 1.00 12.05 354 LYS A N 1
ATOM 1860 C CA . LYS B 2 178 ? -16.992 26.755 20.876 1.00 13.35 354 LYS A CA 1
ATOM 1861 C C . LYS B 2 178 ? -15.554 27.194 20.736 1.00 14.63 354 LYS A C 1
ATOM 1862 O O . LYS B 2 178 ? -14.721 26.830 21.570 1.00 16.45 354 LYS A O 1
ATOM 1872 N N . VAL B 2 179 ? -15.249 27.834 19.611 1.00 14.26 355 VAL A N 1
ATOM 1873 C CA . VAL B 2 179 ? -13.930 28.393 19.347 1.00 10.41 355 VAL A CA 1
ATOM 1874 C C . VAL B 2 179 ? -14.003 29.894 19.536 1.00 11.63 355 VAL A C 1
ATOM 1875 O O . VAL B 2 179 ? -14.839 30.531 18.904 1.00 12.36 355 VAL A O 1
ATOM 1880 N N . VAL B 2 180 ? -13.123 30.465 20.359 1.00 10.98 356 VAL A N 1
ATOM 1881 C CA . VAL B 2 180 ? -13.031 31.928 20.467 1.00 8.84 356 VAL A CA 1
ATOM 1882 C C . VAL B 2 180 ? -11.684 32.485 19.992 1.00 7.08 356 VAL A C 1
ATOM 1883 O O . VAL B 2 180 ? -10.645 31.895 20.267 1.00 6.62 356 VAL A O 1
ATOM 1888 N N . THR B 2 181 ? -11.725 33.544 19.182 1.00 6.04 357 THR A N 1
ATOM 1889 C CA . THR B 2 181 ? -10.519 34.295 18.794 1.00 5.61 357 THR A CA 1
ATOM 1890 C C . THR B 2 181 ? -9.965 35.146 19.952 1.00 4.03 357 THR A C 1
ATOM 1891 O O . THR B 2 181 ? -10.717 35.834 20.669 1.00 2.07 357 THR A O 1
ATOM 1897 N N . ALA B 2 182 ? -8.645 35.102 20.107 1.00 2.06 358 ALA A N 1
ATOM 1898 C CA . ALA B 2 182 ? -7.959 35.770 21.203 1.00 3.28 358 ALA A CA 1
ATOM 1899 C C . ALA B 2 182 ? -6.760 36.466 20.606 1.00 3.24 358 ALA A C 1
ATOM 1900 O O . ALA B 2 182 ? -6.064 35.896 19.765 1.00 3.06 358 ALA A O 1
ATOM 1903 N N . THR B 2 183 ? -6.584 37.737 20.944 1.00 4.44 359 THR A N 1
ATOM 1904 C CA . THR B 2 183 ? -5.446 38.512 20.416 1.00 3.95 359 THR A CA 1
ATOM 1905 C C . THR B 2 183 ? -4.344 38.659 21.489 1.00 4.16 359 THR A C 1
ATOM 1906 O O . THR B 2 183 ? -4.634 38.929 22.647 1.00 4.56 359 THR A O 1
ATOM 1912 N N . LEU B 2 184 ? -3.135 38.249 21.136 1.00 3.61 360 LEU A N 1
ATOM 1913 C CA . LEU B 2 184 ? -1.946 38.585 21.902 1.00 2.19 360 LEU A CA 1
ATOM 1914 C C . LEU B 2 184 ? -1.303 39.852 21.343 1.00 3.86 360 LEU A C 1
ATOM 1915 O O . LEU B 2 184 ? -1.402 40.121 20.149 1.00 4.56 360 LEU A O 1
ATOM 1921 N N . TRP B 2 185 ? -0.552 40.555 22.192 1.00 5.75 361 TRP A N 1
ATOM 1922 C CA . TRP B 2 185 ? 0.009 41.880 21.891 1.00 5.64 361 TRP A CA 1
ATOM 1923 C C . TRP B 2 185 ? 1.491 41.973 22.245 1.00 4.61 361 TRP A C 1
ATOM 1924 O O . TRP B 2 185 ? 1.947 41.282 23.134 1.00 7.33 361 TRP A O 1
ATOM 1937 N N . GLY B 2 186 ? 2.244 42.801 21.536 1.00 5.08 362 GLY A N 1
ATOM 1938 C CA . GLY B 2 186 ? 3.651 42.999 21.865 1.00 7.07 362 GLY A CA 1
ATOM 1939 C C . GLY B 2 186 ? 4.544 41.773 21.963 1.00 11.18 362 GLY A C 1
ATOM 1940 O O . GLY B 2 186 ? 4.572 40.937 21.067 1.00 14.51 362 GLY A O 1
ATOM 1942 N N . GLU B 2 187 ? 5.299 41.667 23.048 1.00 13.34 363 GLU A N 1
ATOM 1943 C CA . GLU B 2 187 ? 6.195 40.547 23.276 1.00 14.79 363 GLU A CA 1
ATOM 1944 C C . GLU B 2 187 ? 5.452 39.226 23.125 1.00 15.66 363 GLU A C 1
ATOM 1945 O O . GLU B 2 187 ? 5.850 38.387 22.340 1.00 17.97 363 GLU A O 1
ATOM 1952 N N . ASP B 2 188 ? 4.334 39.091 23.832 1.00 16.18 364 ASP A N 1
ATOM 1953 C CA . ASP B 2 188 ? 3.461 37.904 23.802 1.00 14.85 364 ASP A CA 1
ATOM 1954 C C . ASP B 2 188 ? 3.116 37.434 22.402 1.00 12.23 364 ASP A C 1
ATOM 1955 O O . ASP B 2 188 ? 3.101 36.229 22.111 1.00 11.18 364 ASP A O 1
ATOM 1961 N N . ALA B 2 189 ? 2.676 38.389 21.598 1.00 10.81 365 ALA A N 1
ATOM 1962 C CA . ALA B 2 189 ? 2.383 38.169 20.193 1.00 9.17 365 ALA A CA 1
ATOM 1963 C C . ALA B 2 189 ? 3.584 37.565 19.493 1.00 10.92 365 ALA A C 1
ATOM 1964 O O . ALA B 2 189 ? 3.449 36.608 18.752 1.00 11.49 365 ALA A O 1
ATOM 1967 N N . ASP B 2 190 ? 4.770 38.007 19.898 1.00 13.44 366 ASP A N 1
ATOM 1968 C CA . ASP B 2 190 ? 6.039 37.541 19.334 1.00 16.36 366 ASP A CA 1
ATOM 1969 C C . ASP B 2 190 ? 6.593 36.178 19.818 1.00 14.75 366 ASP A C 1
ATOM 1970 O O . ASP B 2 190 ? 7.036 35.389 19.012 1.00 16.03 366 ASP A O 1
ATOM 1976 N N . LYS B 2 191 ? 6.586 35.921 21.123 1.00 15.47 367 LYS A N 1
ATOM 1977 C CA . LYS B 2 191 ? 7.041 34.645 21.700 1.00 16.47 367 LYS A CA 1
ATOM 1978 C C . LYS B 2 191 ? 6.146 33.436 21.371 1.00 17.88 367 LYS A C 1
ATOM 1979 O O . LYS B 2 191 ? 6.640 32.338 21.087 1.00 18.12 367 LYS A O 1
ATOM 1989 N N . PHE B 2 192 ? 4.830 33.638 21.430 1.00 16.32 368 PHE A N 1
ATOM 1990 C CA . PHE B 2 192 ? 3.874 32.531 21.383 1.00 13.21 368 PHE A CA 1
ATOM 1991 C C . PHE B 2 192 ? 4.075 31.557 20.226 1.00 14.81 368 PHE A C 1
ATOM 1992 O O . PHE B 2 192 ? 3.934 31.919 19.054 1.00 14.91 368 PHE A O 1
ATOM 2001 N N . ASP B 2 193 ? 4.120 30.279 20.609 1.00 13.92 369 ASP A N 1
ATOM 2002 C CA . ASP B 2 193 ? 4.192 29.141 19.701 1.00 11.14 369 ASP A CA 1
ATOM 2003 C C . ASP B 2 193 ? 3.165 28.147 20.213 1.00 9.77 369 ASP A C 1
ATOM 2004 O O . ASP B 2 193 ? 3.296 27.630 21.322 1.00 8.20 369 ASP A O 1
ATOM 2010 N N . GLY B 2 194 ? 2.077 27.985 19.472 1.00 8.41 370 GLY A N 1
ATOM 2011 C CA . GLY B 2 194 ? 1.034 27.059 19.892 1.00 8.10 370 GLY A CA 1
ATOM 2012 C C . GLY B 2 194 ? 1.112 25.660 19.295 1.00 8.86 370 GLY A C 1
ATOM 2013 O O . GLY B 2 194 ? 0.100 24.972 19.143 1.00 10.74 370 GLY A O 1
ATOM 2015 N N . SER B 2 195 ? 2.314 25.220 18.952 1.00 9.77 371 SER A N 1
ATOM 2016 C CA . SER B 2 195 ? 2.446 23.943 18.312 1.00 8.65 371 SER A CA 1
ATOM 2017 C C . SER B 2 195 ? 2.239 22.779 19.264 1.00 10.22 371 SER A C 1
ATOM 2018 O O . SER B 2 195 ? 2.613 22.818 20.446 1.00 9.91 371 SER A O 1
ATOM 2023 N N . ARG B 2 196 ? 1.608 21.752 18.704 1.00 8.48 372 ARG A N 1
ATOM 2024 C CA . ARG B 2 196 ? 1.011 20.659 19.427 1.00 9.05 372 ARG A CA 1
ATOM 2025 C C . ARG B 2 196 ? -0.230 21.038 20.235 1.00 8.21 372 ARG A C 1
ATOM 2026 O O . ARG B 2 196 ? -0.725 20.263 21.050 1.00 6.25 372 ARG A O 1
ATOM 2040 N N . GLN B 2 197 ? -0.831 22.157 19.847 1.00 6.86 373 GLN A N 1
ATOM 2041 C CA . GLN B 2 197 ? -2.136 22.594 20.338 1.00 6.20 373 GLN A CA 1
ATOM 2042 C C . GLN B 2 197 ? -2.347 22.536 21.851 1.00 6.61 373 GLN A C 1
ATOM 2043 O O . GLN B 2 197 ? -3.249 21.846 22.334 1.00 6.80 373 GLN A O 1
ATOM 2052 N N . PRO B 2 198 ? -1.601 23.350 22.611 1.00 5.75 374 PRO A N 1
ATOM 2053 C CA . PRO B 2 198 ? -1.526 23.210 24.054 1.00 4.28 374 PRO A CA 1
ATOM 2054 C C . PRO B 2 198 ? -2.785 23.680 24.731 1.00 3.76 374 PRO A C 1
ATOM 2055 O O . PRO B 2 198 ? -3.477 24.537 24.211 1.00 4.76 374 PRO A O 1
ATOM 2059 N N . VAL B 2 199 ? -2.994 23.230 25.953 1.00 4.93 375 VAL A N 1
ATOM 2060 C CA . VAL B 2 199 ? -4.033 23.797 26.797 1.00 4.93 375 VAL A CA 1
ATOM 2061 C C . VAL B 2 199 ? -3.486 25.078 27.398 1.00 6.08 375 VAL A C 1
ATOM 2062 O O . VAL B 2 199 ? -2.393 25.086 27.955 1.00 5.91 375 VAL A O 1
ATOM 2067 N N . LEU B 2 200 ? -4.149 26.190 27.122 1.00 7.32 376 LEU A N 1
ATOM 2068 C CA . LEU B 2 200 ? -3.815 27.453 27.774 1.00 5.59 376 LEU A CA 1
ATOM 2069 C C . LEU B 2 200 ? -4.904 27.881 28.751 1.00 4.83 376 LEU A C 1
ATOM 2070 O O . LEU B 2 200 ? -6.087 27.642 28.545 1.00 4.96 376 LEU A O 1
ATOM 2076 N N . ALA B 2 201 ? -4.445 28.306 29.911 1.00 6.12 377 ALA A N 1
ATOM 2077 C CA . ALA B 2 201 ? -5.263 28.925 30.931 1.00 4.37 377 ALA A CA 1
ATOM 2078 C C . ALA B 2 201 ? -4.842 30.407 31.039 1.00 4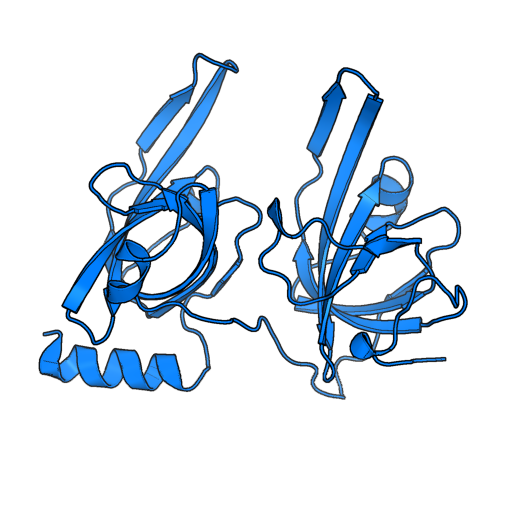.08 377 ALA A C 1
ATOM 2079 O O . ALA B 2 201 ? -3.665 30.740 31.251 1.00 2.06 377 ALA A O 1
ATOM 2082 N N . ILE B 2 202 ? -5.763 31.283 30.676 1.00 3.90 378 ILE A N 1
ATOM 2083 C CA . ILE B 2 202 ? -5.486 32.708 30.716 1.00 4.45 378 ILE A CA 1
ATOM 2084 C C . ILE B 2 202 ? -6.348 33.422 31.756 1.00 5.06 378 ILE A C 1
ATOM 2085 O O . ILE B 2 202 ? -7.571 33.375 31.701 1.00 3.72 378 ILE A O 1
ATOM 2091 N N . LYS B 2 203 ? -5.674 33.938 32.782 1.00 5.57 379 LYS A N 1
ATOM 2092 C CA . LYS B 2 203 ? -6.273 34.773 33.806 1.00 3.85 379 LYS A CA 1
ATOM 2093 C C . LYS B 2 203 ? -6.351 36.242 33.358 1.00 3.04 379 LYS A C 1
ATOM 2094 O O . LYS B 2 203 ? -5.370 36.823 32.910 1.00 2.12 379 LYS A O 1
ATOM 2104 N N . GLY B 2 204 ? -7.520 36.833 33.568 1.00 6.51 380 GLY A N 1
ATOM 2105 C CA . GLY B 2 204 ? -7.724 38.255 33.349 1.00 9.03 380 GLY A CA 1
ATOM 2106 C C . GLY B 2 204 ? -7.639 38.697 31.899 1.00 9.08 380 GLY A C 1
ATOM 2107 O O . GLY B 2 204 ? -7.020 39.724 31.599 1.00 9.20 380 GLY A O 1
ATOM 2109 N N . ALA B 2 205 ? -8.115 37.853 30.999 1.00 6.18 381 ALA A N 1
ATOM 2110 C CA . ALA B 2 205 ? -8.306 38.254 29.622 1.00 9.18 381 ALA A CA 1
ATOM 2111 C C . ALA B 2 205 ? -9.523 39.186 29.542 1.00 9.65 381 ALA A C 1
ATOM 2112 O O . ALA B 2 205 ? -10.437 39.099 30.367 1.00 12.23 381 ALA A O 1
ATOM 2115 N N . ARG B 2 206 ? -9.484 40.145 28.626 1.00 9.18 382 ARG A N 1
ATOM 2116 C CA . ARG B 2 206 ? -10.536 41.143 28.539 1.00 9.10 382 ARG A CA 1
ATOM 2117 C C . ARG B 2 206 ? -11.481 40.785 27.399 1.00 10.40 382 ARG A C 1
ATOM 2118 O O . ARG B 2 206 ? -11.051 40.601 26.247 1.00 10.23 382 ARG A O 1
ATOM 2132 N N . VAL B 2 207 ? -12.771 40.770 27.707 1.00 10.06 383 VAL A N 1
ATOM 2133 C CA . VAL B 2 207 ? -13.821 40.495 26.746 1.00 12.70 383 VAL A CA 1
ATOM 2134 C C . VAL B 2 207 ? -13.947 41.602 25.702 1.00 12.10 383 VAL A C 1
ATOM 2135 O O . VAL B 2 207 ? -13.909 42.768 26.035 1.00 12.21 383 VAL A O 1
ATOM 2140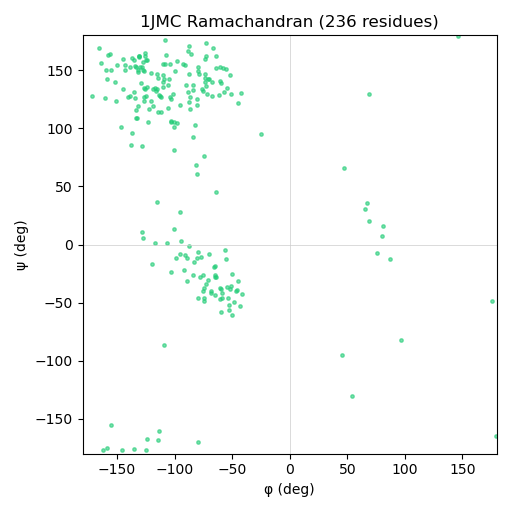 N N . SER B 2 208 ? -14.175 41.221 24.446 1.00 14.88 384 SER A N 1
ATOM 2141 C CA . SER B 2 208 ? -14.417 42.170 23.354 1.00 12.61 384 SER A CA 1
ATOM 2142 C C . SER B 2 208 ? -15.604 41.685 22.539 1.00 13.25 384 SER A C 1
ATOM 2143 O O . SER B 2 208 ? -15.844 40.503 22.479 1.00 13.08 384 SER A O 1
ATOM 2148 N N . ASP B 2 209 ? -16.321 42.589 21.878 1.00 15.58 385 ASP A N 1
ATOM 2149 C CA . ASP B 2 209 ? -17.524 42.223 21.088 1.00 16.06 385 ASP A CA 1
ATOM 2150 C C . ASP B 2 209 ? -17.297 42.063 19.550 1.00 16.74 385 ASP A C 1
ATOM 2151 O O . ASP B 2 209 ? -18.165 41.555 18.830 1.00 15.49 385 ASP A O 1
ATOM 2157 N N . PHE B 2 210 ? -16.125 42.490 19.073 1.00 15.99 386 PHE A N 1
ATOM 2158 C CA . PHE B 2 210 ? -15.704 42.263 17.698 1.00 14.50 386 PHE A CA 1
ATOM 2159 C C . PHE B 2 210 ? -16.029 40.837 17.389 1.00 15.82 386 PHE A C 1
ATOM 2160 O O . PHE B 2 210 ? -15.627 39.945 18.123 1.00 20.33 386 PHE A O 1
ATOM 2169 N N . GLY B 2 211 ? -16.835 40.614 16.369 1.00 15.41 387 GLY A N 1
ATOM 2170 C CA . GLY B 2 211 ? -17.093 39.245 15.954 1.00 15.23 387 GLY A CA 1
ATOM 2171 C C . GLY B 2 211 ? -18.143 38.539 16.789 1.00 15.96 387 GLY A C 1
ATOM 2172 O O . GLY B 2 211 ? -18.362 37.332 16.653 1.00 18.00 387 GLY A O 1
ATOM 2174 N N . GLY B 2 212 ? -18.907 39.320 17.539 1.00 14.66 388 GLY A N 1
ATOM 2175 C CA . GLY B 2 212 ? -19.816 38.743 18.504 1.00 12.56 388 GLY A CA 1
ATOM 2176 C C . GLY B 2 212 ? -19.142 38.753 19.860 1.00 10.21 388 GLY A C 1
ATOM 2177 O O . GLY B 2 212 ? -19.358 39.651 20.654 1.00 9.99 388 GLY A O 1
ATOM 2179 N N . ARG B 2 213 ? -18.293 37.763 20.107 1.00 9.93 389 ARG A N 1
ATOM 2180 C CA . ARG B 2 213 ? -17.463 37.761 21.304 1.00 9.37 389 ARG A CA 1
ATOM 2181 C C . ARG B 2 213 ? -16.093 37.280 20.921 1.00 7.85 389 ARG A C 1
ATOM 2182 O O . ARG B 2 213 ? -15.955 36.382 20.107 1.00 10.09 389 ARG A O 1
ATOM 2196 N N . SER B 2 214 ? -15.102 38.067 21.289 1.00 5.77 390 SER A N 1
ATOM 2197 C CA . SER B 2 214 ? -13.731 37.625 21.246 1.00 6.05 390 SER A CA 1
ATOM 2198 C C . SER B 2 214 ? -13.038 38.045 22.521 1.00 3.73 390 SER A C 1
ATOM 2199 O O . SER B 2 214 ? -13.680 38.494 23.46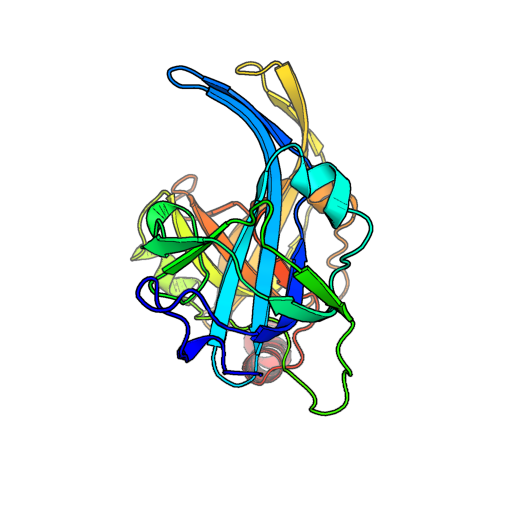3 1.00 5.35 390 SER A O 1
ATOM 2204 N N . LEU B 2 215 ? -11.743 37.785 22.592 1.00 4.09 391 LEU A N 1
ATOM 2205 C CA . LEU B 2 215 ? -10.953 38.155 23.769 1.00 5.98 391 LEU A CA 1
ATOM 2206 C C . LEU B 2 215 ? -9.726 38.956 23.381 1.00 3.96 391 LEU A C 1
ATOM 2207 O O . LEU B 2 215 ? -9.104 38.656 22.365 1.00 3.85 391 LEU A O 1
ATOM 2213 N N . SER B 2 216 ? -9.294 39.830 24.291 1.00 4.68 392 SER A N 1
ATOM 2214 C CA . SER B 2 216 ? -7.960 40.446 24.206 1.00 6.34 392 SER A CA 1
ATOM 2215 C C . SER B 2 216 ? -7.072 40.105 25.420 1.00 5.71 392 SER A C 1
ATOM 2216 O O . SER B 2 216 ? -7.486 40.224 26.584 1.00 3.77 392 SER A O 1
ATOM 2221 N N . VAL B 2 217 ? -5.949 39.458 25.133 1.00 5.54 393 VAL A N 1
ATOM 2222 C CA . VAL B 2 217 ? -5.007 39.095 26.165 1.00 7.13 393 VAL A CA 1
ATOM 2223 C C . VAL B 2 217 ? -4.133 40.287 26.469 1.00 6.20 393 VAL A C 1
ATOM 2224 O O . VAL B 2 217 ? -3.165 40.543 25.775 1.00 6.31 393 VAL A O 1
ATOM 2229 N N . LEU B 2 218 ? -4.440 40.939 27.582 1.00 6.26 394 LEU A N 1
ATOM 2230 C CA . LEU B 2 218 ? -3.718 42.111 28.053 1.00 6.03 394 LEU A CA 1
ATOM 2231 C C . LEU B 2 218 ? -2.352 41.758 28.600 1.00 6.47 394 LEU A C 1
ATOM 2232 O O . LEU B 2 218 ? -2.005 40.572 28.716 1.00 5.36 394 LEU A O 1
ATOM 2238 N N . SER B 2 219 ? -1.569 42.787 28.928 1.00 6.92 395 SER A N 1
ATOM 2239 C CA . SER B 2 219 ? -0.245 42.565 29.526 1.00 6.06 395 SER A CA 1
ATOM 2240 C C . SER B 2 219 ? -0.356 42.289 31.028 1.00 7.35 395 SER A C 1
ATOM 2241 O O . SER B 2 219 ? 0.579 41.804 31.685 1.00 9.57 395 SER A O 1
ATOM 2246 N N . SER B 2 220 ? -1.540 42.521 31.561 1.00 7.26 396 SER A N 1
ATOM 2247 C CA . SER B 2 220 ? -1.826 42.153 32.927 1.00 9.33 396 SER A CA 1
ATOM 2248 C C . SER B 2 220 ? -2.252 40.678 33.003 1.00 10.82 396 SER A C 1
ATOM 2249 O O . SER B 2 220 ? -1.983 39.991 33.994 1.00 8.88 396 SER A O 1
ATOM 2254 N N . SER B 2 221 ? -2.802 40.165 31.900 1.00 10.74 397 SER A N 1
ATOM 2255 C CA . SER B 2 221 ? -3.231 38.770 31.824 1.00 11.25 397 SER A CA 1
ATOM 2256 C C . SER B 2 221 ? -2.054 37.833 32.108 1.00 11.83 397 SER A C 1
ATOM 2257 O O . SER B 2 221 ? -0.891 38.175 31.869 1.00 10.03 397 SER A O 1
ATOM 2262 N N . THR B 2 222 ? -2.361 36.653 32.635 1.00 12.07 398 THR A N 1
ATOM 2263 C CA . THR B 2 222 ? -1.316 35.688 32.985 1.00 11.64 398 THR A CA 1
ATOM 2264 C C . THR B 2 222 ? -1.566 34.378 32.266 1.00 9.76 398 THR A C 1
ATOM 2265 O O . THR B 2 222 ? -2.575 33.741 32.517 1.00 10.32 398 THR A O 1
ATOM 2271 N N . ILE B 2 223 ? -0.775 34.103 31.227 1.00 10.82 399 ILE A N 1
ATOM 2272 C CA . ILE B 2 223 ? -0.930 32.880 30.430 1.00 10.29 399 ILE A CA 1
ATOM 2273 C C . ILE B 2 223 ? -0.024 31.730 30.859 1.00 10.46 399 ILE A C 1
ATOM 2274 O O . ILE B 2 223 ? 1.194 31.830 30.814 1.00 9.32 399 ILE A O 1
ATOM 2280 N N . ILE B 2 224 ? -0.649 30.620 31.234 1.00 12.37 400 ILE A N 1
ATOM 2281 C CA . ILE B 2 224 ? 0.041 29.370 31.566 1.00 10.36 400 ILE A CA 1
ATOM 2282 C C . ILE B 2 224 ? -0.145 28.348 30.429 1.00 10.27 400 ILE A C 1
ATOM 2283 O O . ILE B 2 224 ? -1.228 27.810 30.240 1.00 8.96 400 ILE A O 1
ATOM 2289 N N . ALA B 2 225 ? 0.964 27.963 29.817 1.00 11.68 401 ALA A N 1
ATOM 2290 C CA . ALA B 2 225 ? 0.976 27.105 28.632 1.00 13.39 401 ALA A CA 1
ATOM 2291 C C . ALA B 2 225 ? 0.375 25.709 28.745 1.00 15.72 401 ALA A C 1
ATOM 2292 O O . ALA B 2 225 ? -0.121 25.214 27.743 1.00 20.25 401 ALA A O 1
ATOM 2295 N N . ASN B 2 226 ? 0.712 24.952 29.783 1.00 12.04 402 ASN A N 1
ATOM 2296 C CA . ASN B 2 226 ? 0.037 23.661 29.999 1.00 11.25 402 ASN A CA 1
ATOM 2297 C C . ASN B 2 226 ? -0.240 23.578 31.485 1.00 11.23 402 ASN A C 1
ATOM 2298 O O . ASN B 2 226 ? 0.654 23.260 32.267 1.00 13.54 402 ASN A O 1
ATOM 2306 N N . PRO B 2 227 ? -1.366 24.155 31.913 1.00 10.40 403 PRO A N 1
ATOM 2307 C CA . PRO B 2 227 ? -1.613 24.243 33.362 1.00 8.59 403 PRO A CA 1
ATOM 2308 C C . PRO B 2 227 ? -1.709 22.853 34.027 1.00 10.28 403 PRO A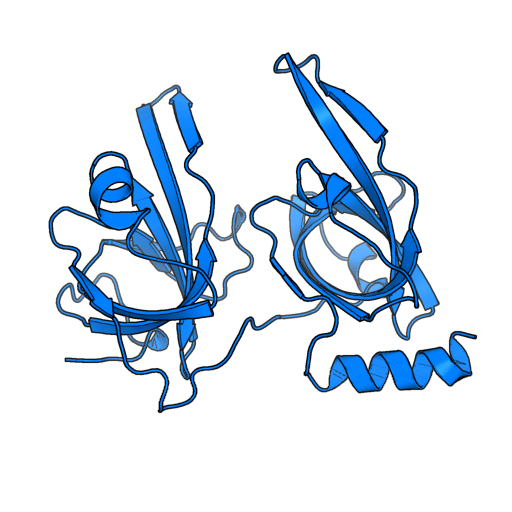 C 1
ATOM 2309 O O . PRO B 2 227 ? -2.420 21.954 33.560 1.00 11.70 403 PRO A O 1
ATOM 2313 N N . ASP B 2 228 ? -0.945 22.648 35.089 1.00 11.35 404 ASP A N 1
ATOM 2314 C CA . ASP B 2 228 ? -0.957 21.356 35.783 1.00 10.84 404 ASP A CA 1
ATOM 2315 C C . ASP B 2 228 ? -2.178 21.301 36.707 1.00 10.10 404 ASP A C 1
ATOM 2316 O O . ASP B 2 228 ? -2.055 21.250 37.942 1.00 10.07 404 ASP A O 1
ATOM 2322 N N . ILE B 2 229 ? -3.355 21.412 36.106 1.00 8.64 405 ILE A N 1
ATOM 2323 C CA . ILE B 2 229 ? -4.589 21.535 36.888 1.00 9.56 405 ILE A CA 1
ATOM 2324 C C . ILE B 2 229 ? -5.639 20.613 36.298 1.00 8.60 405 ILE A C 1
ATOM 2325 O O . ILE B 2 229 ? -5.582 20.242 35.144 1.00 12.03 405 ILE A O 1
ATOM 2331 N N . PRO B 2 230 ? -6.643 20.259 37.102 1.00 7.96 406 PRO A N 1
ATOM 2332 C CA . PRO B 2 230 ? -7.458 19.124 36.672 1.00 9.89 406 PRO A CA 1
ATOM 2333 C C . PRO B 2 230 ? -8.167 19.302 35.329 1.00 9.58 406 PRO A C 1
ATOM 2334 O O . PRO B 2 230 ? -8.427 18.332 34.610 1.00 10.50 406 PRO A O 1
ATOM 2338 N N . GLU B 2 231 ? -8.635 20.514 35.090 1.00 10.38 407 GLU A N 1
ATOM 2339 C CA . GLU B 2 231 ? -9.495 20.792 33.955 1.00 9.45 407 GLU A CA 1
ATOM 2340 C C . GLU B 2 231 ? -8.708 20.865 32.648 1.00 8.40 407 GLU A C 1
ATOM 2341 O O . GLU B 2 231 ? -9.256 20.627 31.584 1.00 7.74 407 GLU A O 1
ATOM 2348 N N . ALA B 2 232 ? -7.387 20.896 32.771 1.00 8.45 408 ALA A N 1
ATOM 2349 C CA . ALA B 2 232 ? -6.498 20.811 31.619 1.00 7.90 408 ALA A CA 1
ATOM 2350 C C . ALA B 2 232 ? -6.456 19.363 31.068 1.00 9.66 408 ALA A C 1
ATOM 2351 O O . ALA B 2 232 ? -6.658 19.150 29.860 1.00 7.24 408 ALA A O 1
ATOM 2354 N N . TYR B 2 233 ? -6.253 18.381 31.964 1.00 10.02 409 TYR A N 1
ATOM 2355 C CA . TYR B 2 233 ? -6.367 16.945 31.615 1.00 7.52 409 TYR A CA 1
ATOM 2356 C C . TYR B 2 233 ? -7.775 16.596 31.124 1.00 6.23 409 TYR A C 1
ATOM 2357 O O . TYR B 2 233 ? -7.962 15.790 30.226 1.00 6.21 409 TYR A O 1
ATOM 2368 N N . LYS B 2 234 ? -8.774 17.204 31.733 1.00 8.45 410 LYS A N 1
ATOM 2369 C CA . LYS B 2 234 ? -10.168 17.118 31.264 1.00 11.44 410 LYS A CA 1
ATOM 2370 C C . LYS B 2 234 ? -10.328 17.635 29.825 1.00 11.70 410 LYS A C 1
ATOM 2371 O O . LYS B 2 234 ? -10.837 16.922 28.952 1.00 15.58 410 LYS A O 1
ATOM 2381 N N . LEU B 2 235 ? -9.735 18.791 29.542 1.00 10.98 411 LEU A N 1
ATOM 2382 C CA . LEU B 2 235 ? -9.680 19.321 28.186 1.00 10.58 411 LEU A CA 1
ATOM 2383 C C . LEU B 2 235 ? -8.970 18.404 27.170 1.00 11.86 411 LEU A C 1
ATOM 2384 O O . LEU B 2 235 ? -9.501 18.169 26.084 1.00 12.55 411 LEU A O 1
ATOM 2390 N N . ARG B 2 236 ? -7.708 18.063 27.431 1.00 9.99 412 ARG A N 1
ATOM 2391 C CA . ARG B 2 236 ? -6.930 17.245 26.493 1.00 8.92 412 ARG A CA 1
ATOM 2392 C C . ARG B 2 236 ? -7.625 15.925 26.277 1.00 10.46 412 ARG A C 1
ATOM 2393 O O . ARG B 2 236 ? -7.884 15.529 25.149 1.00 12.21 412 ARG A O 1
ATOM 2407 N N . GLY B 2 237 ? -8.133 15.367 27.365 1.00 11.35 413 GLY A N 1
ATOM 2408 C CA . GLY B 2 237 ? -8.946 14.169 27.270 1.00 11.70 413 GLY A CA 1
ATOM 2409 C C . GLY B 2 237 ? -10.072 14.242 26.253 1.00 11.60 413 GLY A C 1
ATOM 2410 O O . GLY B 2 237 ? -10.149 13.376 25.389 1.00 12.53 413 GLY A O 1
ATOM 2412 N N . TRP B 2 238 ? -11.003 15.183 26.439 1.00 11.79 414 TRP A N 1
ATOM 2413 C CA . TRP B 2 238 ? -12.100 15.429 25.491 1.00 10.09 414 TRP A CA 1
ATOM 2414 C C . TRP B 2 238 ? -11.557 15.648 24.098 1.00 9.60 414 TRP A C 1
ATOM 2415 O O . TRP B 2 238 ? -12.046 15.076 23.132 1.00 11.04 414 TRP A O 1
ATOM 2428 N N . PHE B 2 239 ? -10.526 16.480 24.011 1.00 8.44 415 PHE A N 1
ATOM 2429 C CA . PHE B 2 239 ? -10.051 16.990 22.732 1.00 9.69 415 PHE A CA 1
ATOM 2430 C C . PHE B 2 239 ? -9.427 15.899 21.896 1.00 9.53 415 PHE A C 1
ATOM 2431 O O . PHE B 2 239 ? -9.658 15.802 20.695 1.00 10.93 415 PHE A O 1
ATOM 2440 N N . ASP B 2 240 ? -8.687 15.032 22.550 1.00 11.26 416 ASP A N 1
ATOM 2441 C CA . ASP B 2 240 ? -8.142 13.887 21.863 1.00 12.69 416 ASP A CA 1
ATOM 2442 C C . ASP B 2 240 ? -9.208 12.874 21.490 1.00 11.62 416 ASP A C 1
ATOM 2443 O O . ASP B 2 240 ? -8.977 12.031 20.651 1.00 15.40 416 ASP A O 1
ATOM 2449 N N . ALA B 2 241 ? -10.420 13.083 21.977 1.00 11.50 417 ALA A N 1
ATOM 2450 C CA . ALA B 2 241 ? -11.567 12.287 21.553 1.00 12.94 417 ALA A CA 1
ATOM 2451 C C . ALA B 2 241 ? -12.511 13.117 20.703 1.00 13.86 417 ALA A C 1
ATOM 2452 O O . ALA B 2 241 ? -12.298 13.210 19.503 1.00 15.45 417 ALA A O 1
ATOM 2455 N N . GLU B 2 242 ? -13.446 13.842 21.329 1.00 14.45 418 GLU A N 1
ATOM 2456 C CA . GLU B 2 242 ? -14.436 14.640 20.575 1.00 16.13 418 GLU A CA 1
ATOM 2457 C C . GLU B 2 242 ? -13.811 15.789 19.757 1.00 16.83 418 GLU A C 1
ATOM 2458 O O . GLU B 2 242 ? -14.408 16.263 18.787 1.00 18.56 418 GLU A O 1
ATOM 2465 N N . GLY B 2 243 ? -12.673 16.305 20.206 1.00 15.56 419 GLY A N 1
ATOM 2466 C CA . GLY B 2 243 ? -12.110 17.484 19.581 1.00 15.85 419 GLY A CA 1
ATOM 2467 C C . GLY B 2 243 ? -11.476 17.227 18.235 1.00 15.74 419 GLY A C 1
ATOM 2468 O O . GLY B 2 243 ? -11.355 18.132 17.417 1.00 15.63 419 GLY A O 1
ATOM 2470 N N . GLN B 2 244 ? -10.827 16.077 18.146 1.00 17.02 420 GLN A N 1
ATOM 2471 C CA . GLN B 2 244 ? -10.409 15.500 16.866 1.00 19.18 420 GLN A CA 1
ATOM 2472 C C . GLN B 2 244 ? -11.237 15.809 15.637 1.00 19.87 420 GLN A C 1
ATOM 2473 O O . GLN B 2 244 ? -10.579 15.861 14.580 1.00 20.96 420 GLN A O 1
#

Nearest PDB structures (foldseek):
  1jmc-assembly1_A  TM=1.004E+00  e=1.880E-46  Homo sapiens
  1fgu-assembly1_B  TM=5.547E-01  e=4.813E-35  Homo sapiens
  4gop-assembly2_Z  TM=7.434E-01  e=6.323E-28  Mycosarcoma maydis
  1ynx-assembly1_A  TM=8.117E-01  e=2.015E-09  Saccharomyces cerevisiae
  8c5z-assembly1_A  TM=4.456E-01  e=5.029E-10  Pyrococcus abyssi